Protein AF-0000000072584481 (afdb_homodimer)

pLDDT: mean 87.85, std 19.54, range [31.8, 98.94]

Structure (mmCIF, N/CA/C/O backbone):
data_AF-0000000072584481-model_v1
#
loop_
_entity.id
_entity.type
_entity.pdbx_description
1 polymer 'DUF2147 domain-containing protein'
#
loop_
_atom_site.group_PDB
_atom_site.id
_atom_site.type_symbol
_atom_site.label_atom_id
_atom_site.label_alt_id
_atom_site.label_comp_id
_atom_site.label_asym_id
_atom_site.label_entity_id
_atom_site.label_seq_id
_atom_site.pdbx_PDB_ins_code
_atom_site.Cartn_x
_atom_site.Cartn_y
_atom_site.Cartn_z
_atom_site.occupancy
_atom_site.B_iso_or_equiv
_atom_site.auth_seq_id
_atom_site.auth_comp_id
_atom_site.auth_asym_id
_atom_site.auth_atom_id
_atom_site.pdbx_PDB_model_num
ATOM 1 N N . MET A 1 1 ? -65.625 30.469 -36.812 1 31.8 1 MET A N 1
ATOM 2 C CA . MET A 1 1 ? -64.312 30.938 -36.281 1 31.8 1 MET A CA 1
ATOM 3 C C . MET A 1 1 ? -63.969 30.234 -35 1 31.8 1 MET A C 1
ATOM 5 O O . MET A 1 1 ? -64.438 30.625 -33.906 1 31.8 1 MET A O 1
ATOM 9 N N . ASN A 1 2 ? -64.062 28.812 -35.031 1 34.22 2 ASN A N 1
ATOM 10 C CA . ASN A 1 2 ? -63.812 27.828 -34 1 34.22 2 ASN A CA 1
ATOM 11 C C . ASN A 1 2 ? -62.406 27.938 -33.438 1 34.22 2 ASN A C 1
ATOM 13 O O . ASN A 1 2 ? -61.438 27.859 -34.188 1 34.22 2 ASN A O 1
ATOM 17 N N . LYS A 1 3 ? -62.25 28.781 -32.312 1 36.12 3 LYS A N 1
ATOM 18 C CA . LYS A 1 3 ? -61.156 29.078 -31.406 1 36.12 3 LYS A CA 1
ATOM 19 C C . LYS A 1 3 ? -60.5 27.797 -30.906 1 36.12 3 LYS A C 1
ATOM 21 O O . LYS A 1 3 ? -61.156 26.953 -30.281 1 36.12 3 LYS A O 1
ATOM 26 N N . SER A 1 4 ? -59.656 27.094 -31.688 1 39.41 4 SER A N 1
ATOM 27 C CA . SER A 1 4 ? -58.688 26.062 -31.359 1 39.41 4 SER A CA 1
ATOM 28 C C . SER A 1 4 ? -57.812 26.453 -30.172 1 39.41 4 SER A C 1
ATOM 30 O O . SER A 1 4 ? -57.094 27.438 -30.219 1 39.41 4 SER A O 1
ATOM 32 N N . LYS A 1 5 ? -58.406 26.453 -28.984 1 42.62 5 LYS A N 1
ATOM 33 C CA . LYS A 1 5 ? -57.688 26.672 -27.719 1 42.62 5 LYS A CA 1
ATOM 34 C C . LYS A 1 5 ? -56.438 25.781 -27.641 1 42.62 5 LYS A C 1
ATOM 36 O O . LYS A 1 5 ? -56.531 24.547 -27.766 1 42.62 5 LYS A O 1
ATOM 41 N N . LEU A 1 6 ? -55.312 26.234 -28.219 1 38.03 6 LEU A N 1
ATOM 42 C CA . LEU A 1 6 ? -53.969 25.688 -28.062 1 38.03 6 LEU A CA 1
ATOM 43 C C . LEU A 1 6 ? -53.656 25.438 -26.594 1 38.03 6 LEU A C 1
ATOM 45 O O . LEU A 1 6 ? -53.656 26.359 -25.797 1 38.03 6 LEU A O 1
ATOM 49 N N . ILE A 1 7 ? -54.156 24.375 -25.953 1 41.97 7 ILE A N 1
ATOM 50 C CA . ILE A 1 7 ? -53.719 23.875 -24.656 1 41.97 7 ILE A CA 1
ATOM 51 C C . ILE A 1 7 ? -52.188 23.781 -24.609 1 41.97 7 ILE A C 1
ATOM 53 O O . ILE A 1 7 ? -51.594 23.047 -25.391 1 41.97 7 ILE A O 1
ATOM 57 N N . ALA A 1 8 ? -51.5 24.844 -24.438 1 39.94 8 ALA A N 1
ATOM 58 C CA . ALA A 1 8 ? -50.062 24.891 -24.094 1 39.94 8 ALA A CA 1
ATOM 59 C C . ALA A 1 8 ? -49.75 23.969 -22.922 1 39.94 8 ALA A C 1
ATOM 61 O O . ALA A 1 8 ? -50.219 24.219 -21.797 1 39.94 8 ALA A O 1
ATOM 62 N N . ILE A 1 9 ? -49.75 22.672 -23.094 1 43.66 9 ILE A N 1
ATOM 63 C CA . ILE A 1 9 ? -49.188 21.734 -22.125 1 43.66 9 ILE A CA 1
ATOM 64 C C . ILE A 1 9 ? -47.812 22.203 -21.703 1 43.66 9 ILE A C 1
ATOM 66 O O . ILE A 1 9 ? -46.906 22.312 -22.531 1 43.66 9 ILE A O 1
ATOM 70 N N . PHE A 1 10 ? -47.75 23.141 -20.781 1 42 10 PHE A N 1
ATOM 71 C CA . PHE A 1 10 ? -46.531 23.453 -20.062 1 42 10 PHE A CA 1
ATOM 72 C C . PHE A 1 10 ? -45.844 22.188 -19.594 1 42 10 PHE A C 1
ATOM 74 O O . PHE A 1 10 ? -46.344 21.469 -18.719 1 42 10 PHE A O 1
ATOM 81 N N . PHE A 1 11 ? -45.062 21.5 -20.469 1 42.59 11 PHE A N 1
ATOM 82 C CA . PHE A 1 11 ? -44.094 20.516 -20.047 1 42.59 11 PHE A CA 1
ATOM 83 C C . PHE A 1 11 ? -43.156 21.078 -18.984 1 42.59 11 PHE A C 1
ATOM 85 O O . PHE A 1 11 ? -42.344 21.969 -19.266 1 42.59 11 PHE A O 1
ATOM 92 N N . ALA A 1 12 ? -43.656 21.266 -17.781 1 42.19 12 ALA A N 1
ATOM 93 C CA . ALA A 1 12 ? -42.719 21.469 -16.656 1 42.19 12 ALA A CA 1
ATOM 94 C C . ALA A 1 12 ? -41.594 20.453 -16.688 1 42.19 12 ALA A C 1
ATOM 96 O O . ALA A 1 12 ? -41.844 19.25 -16.5 1 42.19 12 ALA A O 1
ATOM 97 N N . PHE A 1 13 ? -40.594 20.703 -17.469 1 44.34 13 PHE A N 1
ATOM 98 C CA . PHE A 1 13 ? -39.344 19.984 -17.297 1 44.34 13 PHE A CA 1
ATOM 99 C C . PHE A 1 13 ? -38.906 19.938 -15.836 1 44.34 13 PHE A C 1
ATOM 101 O O . PHE A 1 13 ? -38.531 20.953 -15.266 1 44.34 13 PHE A O 1
ATOM 108 N N . VAL A 1 14 ? -39.594 19.172 -15.047 1 42.66 14 VAL A N 1
ATOM 109 C CA . VAL A 1 14 ? -38.969 18.797 -13.781 1 42.66 14 VAL A CA 1
ATOM 110 C C . VAL A 1 14 ? -37.5 18.438 -14.008 1 42.66 14 VAL A C 1
ATOM 112 O O . VAL A 1 14 ? -37.188 17.438 -14.641 1 42.66 14 VAL A O 1
ATOM 115 N N . LEU A 1 15 ? -36.656 19.453 -14.133 1 41.53 15 LEU A N 1
ATOM 116 C CA . LEU A 1 15 ? -35.25 19.172 -13.898 1 41.53 15 LEU A CA 1
ATOM 117 C C . LEU A 1 15 ? -35.062 18.266 -12.695 1 41.53 15 LEU A C 1
ATOM 119 O O . LEU A 1 15 ? -35.312 18.672 -11.555 1 41.53 15 LEU A O 1
ATOM 123 N N . ILE A 1 16 ? -35.344 17 -12.836 1 42.78 16 ILE A N 1
ATOM 124 C CA . ILE A 1 16 ? -34.781 16.062 -11.867 1 42.78 16 ILE A CA 1
ATOM 125 C C . ILE A 1 16 ? -33.344 16.453 -11.516 1 42.78 16 ILE A C 1
ATOM 127 O O . ILE A 1 16 ? -32.438 16.328 -12.336 1 42.78 16 ILE A O 1
ATOM 131 N N . SER A 1 17 ? -33.156 17.484 -10.727 1 38.19 17 SER A N 1
ATOM 132 C CA . SER A 1 17 ? -31.859 17.641 -10.055 1 38.19 17 SER A CA 1
ATOM 133 C C . SER A 1 17 ? -31.328 16.297 -9.562 1 38.19 17 SER A C 1
ATOM 135 O O . SER A 1 17 ? -31.906 15.688 -8.664 1 38.19 17 SER A O 1
ATOM 137 N N . THR A 1 18 ? -30.766 15.539 -10.422 1 42.31 18 THR A N 1
ATOM 138 C CA . THR A 1 18 ? -29.969 14.453 -9.852 1 42.31 18 THR A CA 1
ATOM 139 C C . THR A 1 18 ? -29.188 14.945 -8.633 1 42.31 18 THR A C 1
ATOM 141 O O . THR A 1 18 ? -28.531 15.984 -8.688 1 42.31 18 THR A O 1
ATOM 144 N N . PRO A 1 19 ? -29.672 14.797 -7.469 1 42.28 19 PRO A N 1
ATOM 145 C CA . PRO A 1 19 ? -28.734 15.133 -6.391 1 42.28 19 PRO A CA 1
ATOM 146 C C . PRO A 1 19 ? -27.281 14.945 -6.793 1 42.28 19 PRO A C 1
ATOM 148 O O . PRO A 1 19 ? -26.938 13.953 -7.445 1 42.28 19 PRO A O 1
ATOM 151 N N . ALA A 1 20 ? -26.562 15.938 -7.047 1 38.69 20 ALA A N 1
ATOM 152 C CA . ALA A 1 20 ? -25.109 15.797 -7.078 1 38.69 20 ALA A CA 1
ATOM 153 C C . ALA A 1 20 ? -24.641 14.789 -6.031 1 38.69 20 ALA A C 1
ATOM 155 O O . ALA A 1 20 ? -24.625 15.086 -4.836 1 38.69 20 ALA A O 1
ATOM 156 N N . PHE A 1 21 ? -25.047 13.57 -6.047 1 41.56 21 PHE A N 1
ATOM 157 C CA . PHE A 1 21 ? -24.375 12.57 -5.219 1 41.56 21 PHE A CA 1
ATOM 158 C C . PHE A 1 21 ? -22.906 12.914 -5.02 1 41.56 21 PHE A C 1
ATOM 160 O O . PHE A 1 21 ? -22.219 13.242 -5.98 1 41.56 21 PHE A O 1
ATOM 167 N N . ALA A 1 22 ? -22.625 13.789 -3.979 1 51.31 22 ALA A N 1
ATOM 168 C CA . ALA A 1 22 ? -21.188 13.836 -3.666 1 51.31 22 ALA A CA 1
ATOM 169 C C . ALA A 1 22 ? -20.469 12.609 -4.215 1 51.31 22 ALA A C 1
ATOM 171 O O . ALA A 1 22 ? -20.828 11.477 -3.891 1 51.31 22 ALA A O 1
ATOM 172 N N . GLY A 1 23 ? -19.906 12.758 -5.398 1 63.5 23 GLY A N 1
ATOM 173 C CA . GLY A 1 23 ? -19.234 11.703 -6.133 1 63.5 23 GLY A CA 1
ATOM 174 C C . GLY A 1 23 ? -18.25 10.914 -5.289 1 63.5 23 GLY A C 1
ATOM 175 O O . GLY A 1 23 ? -17.891 11.336 -4.184 1 63.5 23 GLY A O 1
ATOM 176 N N . GLU A 1 24 ? -18.078 9.719 -5.52 1 80.56 24 GLU A N 1
ATOM 177 C CA . GLU A 1 24 ? -17.078 8.859 -4.914 1 80.56 24 GLU A CA 1
ATOM 178 C C . GLU A 1 24 ? -15.789 9.625 -4.629 1 80.56 24 GLU A C 1
ATOM 180 O O . GLU A 1 24 ? -15.133 9.406 -3.605 1 80.56 24 GLU A O 1
ATOM 185 N N . GLU A 1 25 ? -15.562 10.789 -5.332 1 89.25 25 GLU A N 1
ATOM 186 C CA . GLU A 1 25 ? -14.328 11.562 -5.223 1 89.25 25 GLU A CA 1
ATOM 187 C C . GLU A 1 25 ? -14.328 12.422 -3.957 1 89.25 25 GLU A C 1
ATOM 189 O O . GLU A 1 25 ? -13.273 12.742 -3.418 1 89.25 25 GLU A O 1
ATOM 194 N N . ASP A 1 26 ? -15.531 12.75 -3.467 1 95 26 ASP A N 1
ATOM 195 C CA . ASP A 1 26 ? -15.617 13.641 -2.318 1 95 26 ASP A CA 1
ATOM 196 C C . ASP A 1 26 ? -15.648 12.852 -1.01 1 95 26 ASP A C 1
ATOM 198 O O . ASP A 1 26 ? -15.617 13.438 0.074 1 95 26 ASP A O 1
ATOM 202 N N . ALA A 1 27 ? -15.734 11.594 -1.103 1 94.62 27 ALA A N 1
ATOM 203 C CA . ALA A 1 27 ? -15.906 10.742 0.074 1 94.62 27 ALA A CA 1
ATOM 204 C C . ALA A 1 27 ? -14.727 10.883 1.026 1 94.62 27 ALA A C 1
ATOM 206 O O . ALA A 1 27 ? -14.844 10.617 2.223 1 94.62 27 ALA A O 1
ATOM 207 N N . ILE A 1 28 ? -13.562 11.344 0.549 1 97.44 28 ILE A N 1
ATOM 208 C CA . ILE A 1 28 ? -12.328 11.406 1.321 1 97.44 28 ILE A CA 1
ATOM 209 C C . ILE A 1 28 ? -12.281 12.703 2.119 1 97.44 28 ILE A C 1
ATOM 211 O O . ILE A 1 28 ? -11.453 12.859 3.018 1 97.44 28 ILE A O 1
ATOM 215 N N . LEU A 1 29 ? -13.164 13.648 1.855 1 98.44 29 LEU A N 1
ATOM 216 C CA . LEU A 1 29 ? -13.086 14.984 2.439 1 98.44 29 LEU A CA 1
ATOM 217 C C . LEU A 1 29 ? -13.438 14.953 3.922 1 98.44 29 LEU A C 1
ATOM 219 O O . LEU A 1 29 ? -14.242 14.117 4.355 1 98.44 29 LEU A O 1
ATOM 223 N N . GLY A 1 30 ? -12.844 15.852 4.691 1 98.56 30 GLY A N 1
ATOM 224 C CA . GLY A 1 30 ? -13.094 15.953 6.121 1 98.56 30 GLY A CA 1
ATOM 225 C C . GLY A 1 30 ? -11.836 15.781 6.953 1 98.56 30 GLY A C 1
ATOM 226 O O . GLY A 1 30 ? -10.719 15.859 6.434 1 98.56 30 GLY A O 1
ATOM 227 N N . LYS A 1 31 ? -12.062 15.633 8.234 1 98.94 31 LYS A N 1
ATOM 228 C CA . LYS A 1 31 ? -10.945 15.555 9.164 1 98.94 31 LYS A CA 1
ATOM 229 C C . LYS A 1 31 ? -10.594 14.109 9.492 1 98.94 31 LYS A C 1
ATOM 231 O O . LYS A 1 31 ? -11.484 13.273 9.68 1 98.94 31 LYS A O 1
ATOM 236 N N . TRP A 1 32 ? -9.305 13.883 9.578 1 98.94 32 TRP A N 1
ATOM 237 C CA . TRP A 1 32 ? -8.766 12.555 9.82 1 98.94 32 TRP A CA 1
ATOM 238 C C . TRP A 1 32 ? -7.711 12.594 10.93 1 98.94 32 TRP A C 1
ATOM 240 O O . TRP A 1 32 ? -6.887 13.508 10.977 1 98.94 32 TRP A O 1
ATOM 250 N N . TRP A 1 33 ? -7.754 11.578 11.805 1 98.88 33 TRP A N 1
ATOM 251 C CA . TRP A 1 33 ? -6.648 11.305 12.719 1 98.88 33 TRP A CA 1
ATOM 252 C C . TRP A 1 33 ? -5.5 10.609 11.992 1 98.88 33 TRP A C 1
ATOM 254 O O . TRP A 1 33 ? -5.719 9.672 11.227 1 98.88 33 TRP A O 1
ATOM 264 N N . ASN A 1 34 ? -4.297 11.109 12.25 1 98.44 34 ASN A N 1
ATOM 265 C CA . ASN A 1 34 ? -3.18 10.273 11.828 1 98.44 34 ASN A CA 1
ATOM 266 C C . ASN A 1 34 ? -3.096 8.992 12.656 1 98.44 34 ASN A C 1
ATOM 268 O O . ASN A 1 34 ? -3.859 8.812 13.609 1 98.44 34 ASN A O 1
ATOM 272 N N . LYS A 1 35 ? -2.223 8.164 12.305 1 96.56 35 LYS A N 1
ATOM 273 C CA . LYS A 1 35 ? -2.082 6.844 12.914 1 96.56 35 LYS A CA 1
ATOM 274 C C . LYS A 1 35 ? -1.853 6.953 14.414 1 96.56 35 LYS A C 1
ATOM 276 O O . LYS A 1 35 ? -2.449 6.207 15.195 1 96.56 35 LYS A O 1
ATOM 281 N N . GLU A 1 36 ? -1.008 7.902 14.852 1 96.94 36 GLU A N 1
ATOM 282 C CA . GLU A 1 36 ? -0.583 8.039 16.234 1 96.94 36 GLU A CA 1
ATOM 283 C C . GLU A 1 36 ? -1.638 8.766 17.062 1 96.94 36 GLU A C 1
ATOM 285 O O . GLU A 1 36 ? -1.525 8.844 18.297 1 96.94 36 GLU A O 1
ATOM 290 N N . LYS A 1 37 ? -2.635 9.32 16.438 1 98.31 37 LYS A N 1
ATOM 291 C CA . LYS A 1 37 ? -3.707 10.07 17.078 1 98.31 37 LYS A CA 1
ATOM 292 C C . LYS A 1 37 ? -3.158 11.297 17.797 1 98.31 37 LYS A C 1
ATOM 294 O O . LYS A 1 37 ? -3.639 11.656 18.875 1 98.31 37 LYS A O 1
ATOM 299 N N . ASP A 1 38 ? -2.168 11.914 17.234 1 98.38 38 ASP A N 1
ATOM 300 C CA . ASP A 1 38 ? -1.613 13.125 17.828 1 98.38 38 ASP A CA 1
ATOM 301 C C . ASP A 1 38 ? -1.727 14.312 16.875 1 98.38 38 ASP A C 1
ATOM 303 O O . ASP A 1 38 ? -1.244 15.406 17.188 1 98.38 38 ASP A O 1
ATOM 307 N N . ALA A 1 39 ? -2.34 14.062 15.727 1 98.75 39 ALA A N 1
ATOM 308 C CA . ALA A 1 39 ? -2.631 15.148 14.789 1 98.75 39 ALA A CA 1
ATOM 309 C C . ALA A 1 39 ? -3.918 14.875 14.016 1 98.75 39 ALA A C 1
ATOM 311 O O . ALA A 1 39 ? -4.293 13.719 13.805 1 98.75 39 ALA A O 1
ATOM 312 N N . GLN A 1 40 ? -4.609 15.977 13.648 1 98.94 40 GLN A N 1
ATOM 313 C CA . GLN A 1 40 ? -5.73 15.898 12.719 1 98.94 40 GLN A CA 1
ATOM 314 C C . GLN A 1 40 ? -5.414 16.641 11.414 1 98.94 40 GLN A C 1
ATOM 316 O O . GLN A 1 40 ? -4.832 17.719 11.438 1 98.94 40 GLN A O 1
ATOM 321 N N . VAL A 1 41 ? -5.789 16 10.383 1 98.94 41 VAL A N 1
ATOM 322 C CA . VAL A 1 41 ? -5.578 16.547 9.047 1 98.94 41 VAL A CA 1
ATOM 323 C C . VAL A 1 41 ? -6.926 16.828 8.383 1 98.94 41 VAL A C 1
ATOM 325 O O . VAL A 1 41 ? -7.809 15.969 8.367 1 98.94 41 VAL A O 1
ATOM 328 N N . ASP A 1 42 ? -7.121 18.031 7.953 1 98.94 42 ASP A N 1
ATOM 329 C CA . ASP A 1 42 ? -8.281 18.344 7.129 1 98.94 42 ASP A CA 1
ATOM 330 C C . ASP A 1 42 ? -7.992 18.078 5.652 1 98.94 42 ASP A C 1
ATOM 332 O O . ASP A 1 42 ? -7.168 18.75 5.039 1 98.94 42 ASP A O 1
ATOM 336 N N . VAL A 1 43 ? -8.562 17.047 5.133 1 98.88 43 VAL A N 1
ATOM 337 C CA . VAL A 1 43 ? -8.492 16.734 3.707 1 98.88 43 VAL A CA 1
ATOM 338 C C . VAL A 1 43 ? -9.594 17.484 2.963 1 98.88 43 VAL A C 1
ATOM 340 O O . VAL A 1 43 ? -10.781 17.344 3.281 1 98.88 43 VAL A O 1
ATOM 343 N N . HIS A 1 44 ? -9.211 18.266 1.968 1 98.69 44 HIS A N 1
ATOM 344 C CA . HIS A 1 44 ? -10.148 19.172 1.326 1 98.69 44 HIS A CA 1
ATOM 345 C C . HIS A 1 44 ? -9.805 19.375 -0.146 1 98.69 44 HIS A C 1
ATOM 347 O O . HIS A 1 44 ? -8.703 19.016 -0.583 1 98.69 44 HIS A O 1
ATOM 353 N N . LYS A 1 45 ? -10.711 19.938 -0.861 1 98.06 45 LYS A N 1
ATOM 354 C CA . LYS A 1 45 ? -10.469 20.297 -2.254 1 98.06 45 LYS A CA 1
ATOM 355 C C . LYS A 1 45 ? -9.633 21.562 -2.354 1 98.06 45 LYS A C 1
ATOM 357 O O . LYS A 1 45 ? -9.836 22.516 -1.591 1 98.06 45 LYS A O 1
ATOM 362 N N . CYS A 1 46 ? -8.727 21.594 -3.262 1 97.88 46 CYS A N 1
ATOM 363 C CA . CYS A 1 46 ? -7.977 22.781 -3.658 1 97.88 46 CYS A CA 1
ATOM 364 C C . CYS A 1 46 ? -7.91 22.891 -5.176 1 97.88 46 CYS A C 1
ATOM 366 O O . CYS A 1 46 ? -7.008 22.344 -5.809 1 97.88 46 CYS A O 1
ATOM 368 N N . GLY A 1 47 ? -8.805 23.672 -5.656 1 96.25 47 GLY A N 1
ATOM 369 C CA . GLY A 1 47 ? -9.047 23.594 -7.09 1 96.25 47 GLY A CA 1
ATOM 370 C C . GLY A 1 47 ? -9.625 22.266 -7.527 1 96.25 47 GLY A C 1
ATOM 371 O O . GLY A 1 47 ? -10.625 21.797 -6.977 1 96.25 47 GLY A O 1
ATOM 372 N N . ALA A 1 48 ? -9 21.672 -8.484 1 95.62 48 ALA A N 1
ATOM 373 C CA . ALA A 1 48 ? -9.453 20.375 -9 1 95.62 48 ALA A CA 1
ATOM 374 C C . ALA A 1 48 ? -8.773 19.219 -8.273 1 95.62 48 ALA A C 1
ATOM 376 O O . ALA A 1 48 ? -9.008 18.062 -8.594 1 95.62 48 ALA A O 1
ATOM 377 N N . LYS A 1 49 ? -7.934 19.578 -7.344 1 98.19 49 LYS A N 1
ATOM 378 C CA . LYS A 1 49 ? -7.129 18.578 -6.664 1 98.19 49 LYS A CA 1
ATOM 379 C C . LYS A 1 49 ? -7.547 18.422 -5.207 1 98.19 49 LYS A C 1
ATOM 381 O O . LYS A 1 49 ? -8.438 19.141 -4.734 1 98.19 49 LYS A O 1
ATOM 386 N N . ILE A 1 50 ? -7.074 17.406 -4.555 1 98.5 50 ILE A N 1
ATOM 387 C CA . ILE A 1 50 ? -7.234 17.172 -3.121 1 98.5 50 ILE A CA 1
ATOM 388 C C . ILE A 1 50 ? -5.957 17.594 -2.389 1 98.5 50 ILE A C 1
ATOM 390 O O . ILE A 1 50 ? -4.852 17.297 -2.846 1 98.5 50 ILE A O 1
ATOM 394 N N . CYS A 1 51 ? -6.125 18.297 -1.335 1 98.88 51 CYS A N 1
ATOM 395 C CA . CYS A 1 51 ? -5.043 18.734 -0.465 1 98.88 51 CYS A CA 1
ATOM 396 C C . CYS A 1 51 ? -5.32 18.359 0.986 1 98.88 51 CYS A C 1
ATOM 398 O O . CYS A 1 51 ? -6.418 17.906 1.315 1 98.88 51 CYS A O 1
ATOM 400 N N . GLY A 1 52 ? -4.273 18.516 1.852 1 98.94 52 GLY A N 1
ATOM 401 C CA . GLY A 1 52 ? -4.398 18.25 3.275 1 98.94 52 GLY A CA 1
ATOM 402 C C . GLY A 1 52 ? -3.627 19.219 4.141 1 98.94 52 GLY A C 1
ATOM 403 O O . GLY A 1 52 ? -2.467 19.531 3.855 1 98.94 52 GLY A O 1
ATOM 404 N N . LYS A 1 53 ? -4.293 19.641 5.16 1 98.94 53 LYS A N 1
ATOM 405 C CA . LYS A 1 53 ? -3.748 20.625 6.086 1 98.94 53 LYS A CA 1
ATOM 406 C C . LYS A 1 53 ? -3.795 20.125 7.523 1 98.94 53 LYS A C 1
ATOM 408 O O . LYS A 1 53 ? -4.793 19.547 7.953 1 98.94 53 LYS A O 1
ATOM 413 N N . ILE A 1 54 ? -2.689 20.344 8.242 1 98.94 54 ILE A N 1
ATOM 414 C CA . ILE A 1 54 ? -2.699 20.031 9.664 1 98.94 54 ILE A CA 1
ATOM 415 C C . ILE A 1 54 ? -3.553 21.031 10.422 1 98.94 54 ILE A C 1
ATOM 417 O O . ILE A 1 54 ? -3.238 22.234 10.438 1 98.94 54 ILE A O 1
ATOM 421 N N . VAL A 1 55 ? -4.602 20.531 11.195 1 98.88 55 VAL A N 1
ATOM 422 C CA . VAL A 1 55 ? -5.531 21.5 11.781 1 98.88 55 VAL A CA 1
ATOM 423 C C . VAL A 1 55 ? -5.562 21.328 13.297 1 98.88 55 VAL A C 1
ATOM 425 O O . VAL A 1 55 ? -6.168 22.141 14 1 98.88 55 VAL A O 1
ATOM 428 N N . TRP A 1 56 ? -4.918 20.344 13.805 1 98.88 56 TRP A N 1
ATOM 429 C CA . TRP A 1 56 ? -4.805 20.125 15.242 1 98.88 56 TRP A CA 1
ATOM 430 C C . TRP A 1 56 ? -3.555 19.312 15.578 1 98.88 56 TRP A C 1
ATOM 432 O O . TRP A 1 56 ? -3.197 18.391 14.844 1 98.88 56 TRP A O 1
ATOM 442 N N . LEU A 1 57 ? -2.879 19.672 16.656 1 98.81 57 LEU A N 1
ATOM 443 C CA . LEU A 1 57 ? -1.729 18.969 17.203 1 98.81 57 LEU A CA 1
ATOM 444 C C . LEU A 1 57 ? -1.902 18.719 18.703 1 98.81 57 LEU A C 1
ATOM 446 O O . LEU A 1 57 ? -2.303 19.625 19.438 1 98.81 57 LEU A O 1
ATOM 450 N N . LYS A 1 58 ? -1.615 17.516 19.078 1 98.5 58 LYS A N 1
ATOM 451 C CA . LYS A 1 58 ? -1.633 17.219 20.5 1 98.5 58 LYS A CA 1
ATOM 452 C C . LYS A 1 58 ? -0.64 18.094 21.25 1 98.5 58 LYS A C 1
ATOM 454 O O . LYS A 1 58 ? -0.931 18.562 22.359 1 98.5 58 LYS A O 1
ATOM 459 N N . GLU A 1 59 ? 0.55 18.266 20.656 1 97.44 59 GLU A N 1
ATOM 460 C CA . GLU A 1 59 ? 1.615 19.109 21.188 1 97.44 59 GLU A CA 1
ATOM 461 C C . GLU A 1 59 ? 2.057 20.156 20.188 1 97.44 59 GLU A C 1
ATOM 463 O O . GLU A 1 59 ? 3.08 20 19.516 1 97.44 59 GLU A O 1
ATOM 468 N N . PRO A 1 60 ? 1.356 21.281 20.125 1 98 60 PRO A N 1
ATOM 469 C CA . PRO A 1 60 ? 1.629 22.297 19.094 1 98 60 PRO A CA 1
ATOM 470 C C . PRO A 1 60 ? 2.855 23.141 19.422 1 98 60 PRO A C 1
ATOM 472 O O . PRO A 1 60 ? 3.33 23.906 18.578 1 98 60 PRO A O 1
ATOM 475 N N . THR A 1 61 ? 3.355 23.047 20.734 1 98.19 61 THR A N 1
ATOM 476 C CA . THR A 1 61 ? 4.492 23.859 21.156 1 98.19 61 THR A CA 1
ATOM 477 C C . THR A 1 61 ? 5.688 22.969 21.5 1 98.19 61 THR A C 1
ATOM 479 O O . THR A 1 61 ? 5.527 21.781 21.766 1 98.19 61 THR A O 1
ATOM 482 N N . TYR A 1 62 ? 6.887 23.562 21.5 1 97.69 62 TYR A N 1
ATOM 483 C CA . TYR A 1 62 ? 8.094 22.844 21.891 1 97.69 62 TYR A CA 1
ATOM 484 C C . TYR A 1 62 ? 8.102 22.531 23.375 1 97.69 62 TYR A C 1
ATOM 486 O O . TYR A 1 62 ? 7.711 23.375 24.203 1 97.69 62 TYR A O 1
ATOM 494 N N . PRO A 1 63 ? 8.531 21.359 23.672 1 96.94 63 PRO A N 1
ATOM 495 C CA . PRO A 1 63 ? 8.586 21 25.094 1 96.94 63 PRO A CA 1
ATOM 496 C C . PRO A 1 63 ? 9.734 21.688 25.812 1 96.94 63 PRO A C 1
ATOM 498 O O . PRO A 1 63 ? 10.586 22.328 25.188 1 96.94 63 PRO A O 1
ATOM 501 N N . ALA A 1 64 ? 9.75 21.531 27.078 1 95.69 64 ALA A N 1
ATOM 502 C CA . ALA A 1 64 ? 10.711 22.203 27.938 1 95.69 64 ALA A CA 1
ATOM 503 C C . ALA A 1 64 ? 12.141 21.797 27.609 1 95.69 64 ALA A C 1
ATOM 505 O O . ALA A 1 64 ? 13.062 22.609 27.688 1 95.69 64 ALA A O 1
ATOM 506 N N . ASP A 1 65 ? 12.352 20.672 27.141 1 94.44 65 ASP A N 1
ATOM 507 C CA . ASP A 1 65 ? 13.688 20.141 26.875 1 94.44 65 ASP A CA 1
ATOM 508 C C . ASP A 1 65 ? 14 20.156 25.375 1 94.44 65 ASP A C 1
ATOM 510 O O . ASP A 1 65 ? 14.945 19.5 24.938 1 94.44 65 ASP A O 1
ATOM 514 N N . SER A 1 66 ? 13.156 20.859 24.641 1 92.44 66 SER A N 1
ATOM 515 C CA . SER A 1 66 ? 13.32 20.875 23.188 1 92.44 66 SER A CA 1
ATOM 516 C C . SER A 1 66 ? 14.672 21.469 22.797 1 92.44 66 SER A C 1
ATOM 518 O O . SER A 1 66 ? 15.094 22.484 23.344 1 92.44 66 SER A O 1
ATOM 520 N N . LYS A 1 67 ? 15.438 20.906 21.859 1 89.94 67 LYS A N 1
ATOM 521 C CA . LYS A 1 67 ? 16.672 21.422 21.281 1 89.94 67 LYS A CA 1
ATOM 522 C C . LYS A 1 67 ? 16.406 22.047 19.906 1 89.94 67 LYS A C 1
ATOM 524 O O . LYS A 1 67 ? 17.297 22.641 19.312 1 89.94 67 LYS A O 1
ATOM 529 N N . GLU A 1 68 ? 15.18 22 19.453 1 91.5 68 GLU A N 1
ATOM 530 C CA . GLU A 1 68 ? 14.859 22.406 18.094 1 91.5 68 GLU A CA 1
ATOM 531 C C . GLU A 1 68 ? 14.258 23.812 18.062 1 91.5 68 GLU A C 1
ATOM 533 O O . GLU A 1 68 ? 14.398 24.516 17.062 1 91.5 68 GLU A O 1
ATOM 538 N N . GLY A 1 69 ? 13.633 24.203 19.156 1 93 69 GLY A N 1
ATOM 539 C CA . GLY A 1 69 ? 12.984 25.5 19.266 1 93 69 GLY A CA 1
ATOM 540 C C . GLY A 1 69 ? 12.867 25.984 20.703 1 93 69 GLY A C 1
ATOM 541 O O . GLY A 1 69 ? 13.172 25.234 21.641 1 93 69 GLY A O 1
ATOM 542 N N . THR A 1 70 ? 12.422 27.266 20.828 1 95.12 70 THR A N 1
ATOM 543 C CA . THR A 1 70 ? 12.227 27.844 22.156 1 95.12 70 THR A CA 1
ATOM 544 C C . THR A 1 70 ? 11.094 27.125 22.891 1 95.12 70 THR A C 1
ATOM 546 O O . THR A 1 70 ? 9.961 27.078 22.391 1 95.12 70 THR A O 1
ATOM 549 N N . PRO A 1 71 ? 11.398 26.594 24.109 1 96.38 71 PRO A N 1
ATOM 550 C CA . PRO A 1 71 ? 10.328 25.938 24.859 1 96.38 71 PRO A CA 1
ATOM 551 C C . PRO A 1 71 ? 9.094 26.828 25.016 1 96.38 71 PRO A C 1
ATOM 553 O O . PRO A 1 71 ? 9.211 28.031 25.25 1 96.38 71 PRO A O 1
ATOM 556 N N . GLY A 1 72 ? 7.973 26.125 24.703 1 97.44 72 GLY A N 1
ATOM 557 C CA . GLY A 1 72 ? 6.723 26.844 24.859 1 97.44 72 GLY A CA 1
ATOM 558 C C . GLY A 1 72 ? 6.289 27.578 23.609 1 97.44 72 GLY A C 1
ATOM 559 O O . GLY A 1 72 ? 5.133 27.984 23.484 1 97.44 72 GLY A O 1
ATOM 560 N N . SER A 1 73 ? 7.133 27.781 22.656 1 97.5 73 SER A N 1
ATOM 561 C CA . SER A 1 73 ? 6.781 28.438 21.406 1 97.5 73 SER A CA 1
ATOM 562 C C . SER A 1 73 ? 6.176 27.438 20.406 1 97.5 73 SER A C 1
ATOM 564 O O . SER A 1 73 ? 6.344 26.234 20.562 1 97.5 73 SER A O 1
ATOM 566 N N . PRO A 1 74 ? 5.418 27.984 19.438 1 98.25 74 PRO A N 1
ATOM 567 C CA . PRO A 1 74 ? 4.836 27.094 18.438 1 98.25 74 PRO A CA 1
ATOM 568 C C . PRO A 1 74 ? 5.891 26.344 17.641 1 98.25 74 PRO A C 1
ATOM 570 O O . PRO A 1 74 ? 6.934 26.906 17.297 1 98.25 74 PRO A O 1
ATOM 573 N N . LYS A 1 75 ? 5.637 25.031 17.438 1 98.44 75 LYS A N 1
ATOM 574 C CA . LYS A 1 75 ? 6.504 24.266 16.531 1 98.44 75 LYS A CA 1
ATOM 575 C C . LYS A 1 75 ? 6.492 24.875 15.133 1 98.44 75 LYS A C 1
ATOM 577 O O . LYS A 1 75 ? 5.438 25.266 14.625 1 98.44 75 LYS A O 1
ATOM 582 N N . ILE A 1 76 ? 7.684 24.922 14.555 1 98.5 76 ILE A N 1
ATOM 583 C CA . ILE A 1 76 ? 7.816 25.5 13.219 1 98.5 76 ILE A CA 1
ATOM 584 C C . ILE A 1 76 ? 8.531 24.516 12.297 1 98.5 76 ILE A C 1
ATOM 586 O O . ILE A 1 76 ? 9.055 23.5 12.75 1 98.5 76 ILE A O 1
ATOM 590 N N . ASP A 1 77 ? 8.555 24.75 10.992 1 98.38 77 ASP A N 1
ATOM 591 C CA . ASP A 1 77 ? 9.055 23.875 9.93 1 98.38 77 ASP A CA 1
ATOM 592 C C . ASP A 1 77 ? 10.57 24 9.781 1 98.38 77 ASP A C 1
ATOM 594 O O . ASP A 1 77 ? 11.07 24.281 8.695 1 98.38 77 ASP A O 1
ATOM 598 N N . VAL A 1 78 ? 11.281 23.594 10.789 1 97.31 78 VAL A N 1
ATOM 599 C CA . VAL A 1 78 ? 12.695 23.922 10.961 1 97.31 78 VAL A CA 1
ATOM 600 C C . VAL A 1 78 ? 13.539 23.109 9.992 1 97.31 78 VAL A C 1
ATOM 602 O O . VAL A 1 78 ? 14.664 23.5 9.656 1 97.31 78 VAL A O 1
ATOM 605 N N . HIS A 1 79 ? 13.102 22.047 9.461 1 97.38 79 HIS A N 1
ATOM 606 C CA . HIS A 1 79 ? 13.93 21.156 8.672 1 97.38 79 HIS A CA 1
ATOM 607 C C . HIS A 1 79 ? 13.688 21.359 7.176 1 97.38 79 HIS A C 1
ATOM 609 O O . HIS A 1 79 ? 14.258 20.641 6.352 1 97.38 79 HIS A O 1
ATOM 615 N N . ASN A 1 80 ? 12.82 22.328 6.852 1 98.38 80 ASN A N 1
ATOM 616 C CA . ASN A 1 80 ? 12.516 22.562 5.445 1 98.38 80 ASN A CA 1
ATOM 617 C C . ASN A 1 80 ? 13.773 22.875 4.641 1 98.38 80 ASN A C 1
ATOM 619 O O . ASN A 1 80 ? 14.633 23.641 5.09 1 98.38 80 ASN A O 1
ATOM 623 N N . LYS A 1 81 ? 13.914 22.312 3.455 1 97.12 81 LYS A N 1
ATOM 624 C CA . LYS A 1 81 ? 15.062 22.578 2.596 1 97.12 81 LYS A CA 1
ATOM 625 C C . LYS A 1 81 ? 15.117 24.047 2.172 1 97.12 81 LYS A C 1
ATOM 627 O O . LYS A 1 81 ? 16.203 24.594 1.957 1 97.12 81 LYS A O 1
ATOM 632 N N . ASP A 1 82 ? 14 24.625 1.959 1 97.81 82 ASP A N 1
ATOM 633 C CA . ASP A 1 82 ? 13.906 26.062 1.682 1 97.81 82 ASP A CA 1
ATOM 634 C C . ASP A 1 82 ? 13.961 26.875 2.973 1 97.81 82 ASP A C 1
ATOM 636 O O . ASP A 1 82 ? 12.984 26.906 3.73 1 97.81 82 ASP A O 1
ATOM 640 N N . GLU A 1 83 ? 15.016 27.547 3.211 1 97.25 83 GLU A N 1
ATOM 641 C CA . GLU A 1 83 ? 15.266 28.297 4.449 1 97.25 83 GLU A CA 1
ATOM 642 C C . GLU A 1 83 ? 14.164 29.312 4.711 1 97.25 83 GLU A C 1
ATOM 644 O O . GLU A 1 83 ? 13.828 29.594 5.867 1 97.25 83 GLU A O 1
ATOM 649 N N . SER A 1 84 ? 13.594 29.859 3.691 1 98.12 84 SER A N 1
ATOM 650 C CA . SER A 1 84 ? 12.594 30.906 3.848 1 98.12 84 SER A CA 1
ATOM 651 C C . SER A 1 84 ? 11.297 30.344 4.422 1 98.12 84 SER A C 1
ATOM 653 O O . SER A 1 84 ? 10.438 31.109 4.879 1 98.12 84 SER A O 1
ATOM 655 N N . LEU A 1 85 ? 11.156 29.031 4.441 1 98.38 85 LEU A N 1
ATOM 656 C CA . LEU A 1 85 ? 9.922 28.391 4.91 1 98.38 85 LEU A CA 1
ATOM 657 C C . LEU A 1 85 ? 10.109 27.828 6.309 1 98.38 85 LEU A C 1
ATOM 659 O O . LEU A 1 85 ? 9.172 27.281 6.891 1 98.38 85 LEU A O 1
ATOM 663 N N . ARG A 1 86 ? 11.25 27.922 6.941 1 98 86 ARG A N 1
ATOM 664 C CA . ARG A 1 86 ? 11.602 27.219 8.172 1 98 86 ARG A CA 1
ATOM 665 C C . ARG A 1 86 ? 10.953 27.891 9.383 1 98 86 ARG A C 1
ATOM 667 O O . ARG A 1 86 ? 10.961 27.328 10.477 1 98 86 ARG A O 1
ATOM 674 N N . THR A 1 87 ? 10.281 29.047 9.211 1 97.44 87 THR A N 1
ATOM 675 C CA . THR A 1 87 ? 9.664 29.734 10.344 1 97.44 87 THR A CA 1
ATOM 676 C C . THR A 1 87 ? 8.148 29.547 10.328 1 97.44 87 THR A C 1
ATOM 678 O O . THR A 1 87 ? 7.457 29.969 11.258 1 97.44 87 THR A O 1
ATOM 681 N N . ARG A 1 88 ? 7.625 28.938 9.336 1 98.31 88 ARG A N 1
ATOM 682 C CA . ARG A 1 88 ? 6.176 28.75 9.289 1 98.31 88 ARG A CA 1
ATOM 683 C C . ARG A 1 88 ? 5.73 27.703 10.305 1 98.31 88 ARG A C 1
ATOM 685 O O . ARG A 1 88 ? 6.445 26.719 10.555 1 98.31 88 ARG A O 1
ATOM 692 N N . PRO A 1 89 ? 4.586 27.906 10.883 1 98.5 89 PRO A N 1
ATOM 693 C CA . PRO A 1 89 ? 4.094 26.953 11.883 1 98.5 89 PRO A CA 1
ATOM 694 C C . PRO A 1 89 ? 3.717 25.609 11.273 1 98.5 89 PRO A C 1
ATOM 696 O O . PRO A 1 89 ? 3.207 25.547 10.148 1 98.5 89 PRO A O 1
ATOM 699 N N . ILE A 1 90 ? 3.93 24.531 12.078 1 98.75 90 ILE A N 1
ATOM 700 C CA . ILE A 1 90 ? 3.479 23.203 11.695 1 98.75 90 ILE A CA 1
ATOM 701 C C . ILE A 1 90 ? 1.952 23.156 11.695 1 98.75 90 ILE A C 1
ATOM 703 O O . ILE A 1 90 ? 1.342 22.578 10.797 1 98.75 90 ILE A O 1
ATOM 707 N N . LEU A 1 91 ? 1.392 23.719 12.797 1 98.81 91 LEU A N 1
ATOM 708 C CA . LEU A 1 91 ? -0.06 23.859 12.789 1 98.81 91 LEU A CA 1
ATOM 709 C C . LEU A 1 91 ? -0.513 24.75 11.633 1 98.81 91 LEU A C 1
ATOM 711 O O . LEU A 1 91 ? 0 25.859 11.453 1 98.81 91 LEU A O 1
ATOM 715 N N . GLY A 1 92 ? -1.402 24.219 10.805 1 98.81 92 GLY A N 1
ATOM 716 C CA . GLY A 1 92 ? -1.884 24.969 9.656 1 98.81 92 GLY A CA 1
ATOM 717 C C . GLY A 1 92 ? -1.124 24.656 8.383 1 98.81 92 GLY A C 1
ATOM 718 O O . GLY A 1 92 ? -1.457 25.172 7.312 1 98.81 92 GLY A O 1
ATOM 719 N N . LEU A 1 93 ? -0.155 23.828 8.461 1 98.88 93 LEU A N 1
ATOM 720 C CA . LEU A 1 93 ? 0.688 23.5 7.316 1 98.88 93 LEU A CA 1
ATOM 721 C C . LEU A 1 93 ? -0.064 22.625 6.32 1 98.88 93 LEU A C 1
ATOM 723 O O . LEU A 1 93 ? -0.646 21.609 6.699 1 98.88 93 LEU A O 1
ATOM 727 N N . VAL A 1 94 ? -0.112 23.047 5.039 1 98.81 94 VAL A N 1
ATOM 728 C CA . VAL A 1 94 ? -0.578 22.188 3.955 1 98.81 94 VAL A CA 1
ATOM 729 C C . VAL A 1 94 ? 0.549 21.25 3.512 1 98.81 94 VAL A C 1
ATOM 731 O O . VAL A 1 94 ? 1.552 21.703 2.955 1 98.81 94 VAL A O 1
ATOM 734 N N . PHE A 1 95 ? 0.371 19.938 3.779 1 98.81 95 PHE A N 1
ATOM 735 C CA . PHE A 1 95 ? 1.486 19.047 3.514 1 98.81 95 PHE A CA 1
ATOM 736 C C . PHE A 1 95 ? 1.085 17.953 2.516 1 98.81 95 PHE A C 1
ATOM 738 O O . PHE A 1 95 ? 1.932 17.203 2.039 1 98.81 95 PHE A O 1
ATOM 745 N N . LEU A 1 96 ? -0.137 17.797 2.25 1 98.88 96 LEU A N 1
ATOM 746 C CA . LEU A 1 96 ? -0.625 17.016 1.116 1 98.88 96 LEU A CA 1
ATOM 747 C C . LEU A 1 96 ? -1.073 17.922 -0.018 1 98.88 96 LEU A C 1
ATOM 749 O O . LEU A 1 96 ? -1.868 18.844 0.197 1 98.88 96 LEU A O 1
ATOM 753 N N . THR A 1 97 ? -0.54 17.625 -1.246 1 98.81 97 THR A N 1
ATOM 754 C CA . THR A 1 97 ? -0.924 18.469 -2.375 1 98.81 97 THR A CA 1
ATOM 755 C C . THR A 1 97 ? -1.022 17.641 -3.654 1 98.81 97 THR A C 1
ATOM 757 O O . THR A 1 97 ? -0.354 16.609 -3.789 1 98.81 97 THR A O 1
ATOM 760 N N . GLY A 1 98 ? -1.959 18.031 -4.488 1 98.69 98 GLY A N 1
ATOM 761 C CA . GLY A 1 98 ? -1.89 17.609 -5.879 1 98.69 98 GLY A CA 1
ATOM 762 C C . GLY A 1 98 ? -2.525 16.266 -6.129 1 98.69 98 GLY A C 1
ATOM 763 O O . GLY A 1 98 ? -2.35 15.672 -7.199 1 98.69 98 GLY A O 1
ATOM 764 N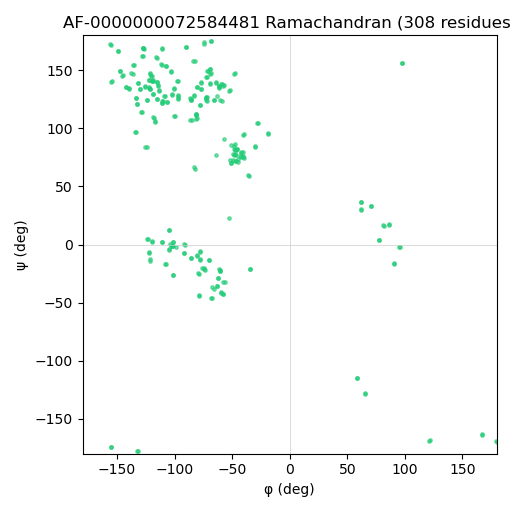 N . PHE A 1 99 ? -3.332 15.766 -5.242 1 98.69 99 PHE A N 1
ATOM 765 C CA . PHE A 1 99 ? -3.918 14.438 -5.418 1 98.69 99 PHE A CA 1
ATOM 766 C C . PHE A 1 99 ? -5.113 14.5 -6.363 1 98.69 99 PHE A C 1
ATOM 768 O O . PHE A 1 99 ? -5.961 15.383 -6.242 1 98.69 99 PHE A O 1
ATOM 775 N N . SER A 1 100 ? -5.176 13.602 -7.238 1 98.25 100 SER A N 1
ATOM 776 C CA . SER A 1 100 ? -6.285 13.469 -8.18 1 98.25 100 SER A CA 1
ATOM 777 C C . SER A 1 100 ? -6.977 12.117 -8.031 1 98.25 100 SER A C 1
ATOM 779 O O . SER A 1 100 ? -6.316 11.094 -7.836 1 98.25 100 SER A O 1
ATOM 781 N N . TYR A 1 101 ? -8.266 12.148 -8.227 1 96.44 101 TYR A N 1
ATOM 782 C CA . TYR A 1 101 ? -9.031 10.914 -8.156 1 96.44 101 TYR A CA 1
ATOM 783 C C . TYR A 1 101 ? -8.766 10.031 -9.367 1 96.44 101 TYR A C 1
ATOM 785 O O . TYR A 1 101 ? -8.836 10.484 -10.508 1 96.44 101 TYR A O 1
ATOM 793 N N . GLU A 1 102 ? -8.406 8.781 -9.117 1 93.19 102 GLU A N 1
ATOM 794 C CA . GLU A 1 102 ? -8.102 7.852 -10.195 1 93.19 102 GLU A CA 1
ATOM 795 C C . GLU A 1 102 ? -9.164 6.762 -10.305 1 93.19 102 GLU A C 1
ATOM 797 O O . GLU A 1 102 ? -9.039 5.844 -11.117 1 93.19 102 GLU A O 1
ATOM 802 N N . GLY A 1 103 ? -10.211 6.812 -9.469 1 88.94 103 GLY A N 1
ATOM 803 C CA . GLY A 1 103 ? -11.211 5.758 -9.406 1 88.94 103 GLY A CA 1
ATOM 804 C C . GLY A 1 103 ? -10.969 4.766 -8.289 1 88.94 103 GLY A C 1
ATOM 805 O O . GLY A 1 103 ? -9.891 4.758 -7.684 1 88.94 103 GLY A O 1
ATOM 806 N N . GLU A 1 104 ? -12.094 4.074 -7.855 1 86.88 104 GLU A N 1
ATOM 807 C CA . GLU A 1 104 ? -12.008 2.998 -6.871 1 86.88 104 GLU A CA 1
ATOM 808 C C . GLU A 1 104 ? -11.477 3.508 -5.539 1 86.88 104 GLU A C 1
ATOM 810 O O . GLU A 1 104 ? -10.672 2.838 -4.891 1 86.88 104 GLU A O 1
ATOM 815 N N . GLN A 1 105 ? -11.75 4.711 -5.258 1 91.69 105 GLN A N 1
ATOM 816 C CA . GLN A 1 105 ? -11.438 5.301 -3.959 1 91.69 105 GLN A CA 1
ATOM 817 C C . GLN A 1 105 ? -9.93 5.488 -3.789 1 91.69 105 GLN A C 1
ATOM 819 O O . GLN A 1 105 ? -9.391 5.289 -2.697 1 91.69 105 GLN A O 1
ATOM 824 N N . ILE A 1 106 ? -9.258 5.781 -4.957 1 94.44 106 ILE A N 1
ATOM 825 C CA . ILE A 1 106 ? -7.816 6.008 -4.961 1 94.44 106 ILE A CA 1
ATOM 826 C C . ILE A 1 106 ? -7.516 7.402 -5.508 1 94.44 106 ILE A C 1
ATOM 828 O O . ILE A 1 106 ? -8.117 7.832 -6.492 1 94.44 106 ILE A O 1
ATOM 832 N N . TRP A 1 107 ? -6.672 8.133 -4.875 1 97.56 107 TRP A N 1
ATOM 833 C CA . TRP A 1 107 ? -6.121 9.406 -5.328 1 97.56 107 TRP A CA 1
ATOM 834 C C . TRP A 1 107 ? -4.605 9.32 -5.473 1 97.56 107 TRP A C 1
ATOM 836 O O . TRP A 1 107 ? -3.914 8.852 -4.566 1 97.56 107 TRP A O 1
ATOM 846 N N . THR A 1 108 ? -4.098 9.75 -6.633 1 96.25 108 THR A N 1
ATOM 847 C CA . THR A 1 108 ? -2.668 9.664 -6.918 1 96.25 108 THR A CA 1
ATOM 848 C C . THR A 1 108 ? -2.148 10.977 -7.48 1 96.25 108 THR A C 1
ATOM 850 O O . THR A 1 108 ? -2.826 12.008 -7.402 1 96.25 108 THR A O 1
ATOM 853 N N . GLY A 1 109 ? -0.818 10.922 -7.801 1 96.5 109 GLY A N 1
ATOM 854 C CA . GLY A 1 109 ? -0.211 12.102 -8.391 1 96.5 109 GLY A CA 1
ATOM 855 C C . GLY A 1 109 ? 0.102 13.188 -7.379 1 96.5 109 GLY A C 1
ATOM 856 O O . GLY A 1 109 ? 0.565 14.266 -7.742 1 96.5 109 GLY A O 1
ATOM 857 N N . GLY A 1 110 ? -0.129 12.898 -6.145 1 98.25 110 GLY A N 1
ATOM 858 C CA . GLY A 1 110 ? 0.081 13.906 -5.117 1 98.25 110 GLY A CA 1
ATOM 859 C C . GLY A 1 110 ? 1.486 13.891 -4.543 1 98.25 110 GLY A C 1
ATOM 860 O O . GLY A 1 110 ? 2.27 12.984 -4.836 1 98.25 110 GLY A O 1
ATOM 861 N N . ARG A 1 111 ? 1.722 14.914 -3.785 1 98.44 111 ARG A N 1
ATOM 862 C CA . ARG A 1 111 ? 2.971 15.078 -3.047 1 98.44 111 ARG A CA 1
ATOM 863 C C . ARG A 1 111 ? 2.715 15.141 -1.544 1 98.44 111 ARG A C 1
ATOM 865 O O . ARG A 1 111 ? 1.734 15.742 -1.1 1 98.44 111 ARG A O 1
ATOM 872 N N . VAL A 1 112 ? 3.602 14.5 -0.786 1 98.62 112 VAL A N 1
ATOM 873 C CA . VAL A 1 112 ? 3.545 14.484 0.672 1 98.62 112 VAL A CA 1
ATOM 874 C C . VAL A 1 112 ? 4.805 15.133 1.244 1 98.62 112 VAL A C 1
ATOM 876 O O . VAL A 1 112 ? 5.898 14.57 1.145 1 98.62 112 VAL A O 1
ATOM 879 N N . TYR A 1 113 ? 4.648 16.312 1.814 1 98.69 113 TYR A N 1
ATOM 880 C CA . TYR A 1 113 ? 5.762 16.953 2.514 1 98.69 113 TYR A CA 1
ATOM 881 C C . TYR A 1 113 ? 5.848 16.469 3.955 1 98.69 113 TYR A C 1
ATOM 883 O O . TYR A 1 113 ? 4.848 16.469 4.68 1 98.69 113 TYR A O 1
ATOM 891 N N . ASP A 1 114 ? 7.023 15.969 4.344 1 97.31 114 ASP A N 1
ATOM 892 C CA . ASP A 1 114 ? 7.297 15.562 5.719 1 97.31 114 ASP A CA 1
ATOM 893 C C . ASP A 1 114 ? 8.086 16.641 6.465 1 97.31 114 ASP A C 1
ATOM 895 O O . ASP A 1 114 ? 9.297 16.766 6.277 1 97.31 114 ASP A O 1
ATOM 899 N N . PRO A 1 115 ? 7.449 17.281 7.402 1 97.38 115 PRO A N 1
ATOM 900 C CA . PRO A 1 115 ? 8.148 18.359 8.094 1 97.38 115 PRO A CA 1
ATOM 901 C C . PRO A 1 115 ? 9.211 17.859 9.062 1 97.38 115 PRO A C 1
ATOM 903 O O . PRO A 1 115 ? 10.094 18.625 9.477 1 97.38 115 PRO A O 1
ATOM 906 N N . LYS A 1 116 ? 9.117 16.641 9.5 1 93.62 116 LYS A N 1
ATOM 907 C CA . LYS A 1 116 ? 10.117 16.109 10.422 1 93.62 116 LYS A CA 1
ATOM 908 C C . LYS A 1 116 ? 11.477 15.969 9.742 1 93.62 116 LYS A C 1
ATOM 910 O O . LYS A 1 116 ? 12.516 16.25 10.352 1 93.62 116 LYS A O 1
ATOM 915 N N . GLY A 1 117 ? 11.445 15.609 8.531 1 94.31 117 GLY A N 1
ATOM 916 C CA . GLY A 1 117 ? 12.703 15.414 7.812 1 94.31 117 GLY A CA 1
ATOM 917 C C . GLY A 1 117 ? 12.969 16.5 6.781 1 94.31 117 GLY A C 1
ATOM 918 O O . GLY A 1 117 ? 14.086 16.625 6.277 1 94.31 117 GLY A O 1
ATOM 919 N N . GLY A 1 118 ? 11.938 17.234 6.426 1 97.25 118 GLY A N 1
ATOM 920 C CA . GLY A 1 118 ? 12.07 18.312 5.461 1 97.25 118 GLY A CA 1
ATOM 921 C C . GLY A 1 118 ? 12.047 17.828 4.023 1 97.25 118 GLY A C 1
ATOM 922 O O . GLY A 1 118 ? 12.469 18.562 3.115 1 97.25 118 GLY A O 1
ATOM 923 N N . LYS A 1 119 ? 11.609 16.641 3.775 1 95.62 119 LYS A N 1
ATOM 924 C CA . LYS A 1 119 ? 11.617 16.047 2.438 1 95.62 119 LYS A CA 1
ATOM 925 C C . LYS A 1 119 ? 10.203 15.898 1.894 1 95.62 119 LYS A C 1
ATOM 927 O O . LYS A 1 119 ? 9.242 15.828 2.662 1 95.62 119 LYS A O 1
ATOM 932 N N . THR A 1 120 ? 10.141 15.883 0.549 1 97.25 120 THR A N 1
ATOM 933 C CA . THR A 1 120 ? 8.867 15.695 -0.131 1 97.25 120 THR A CA 1
ATOM 934 C C . THR A 1 120 ? 8.867 14.391 -0.924 1 97.25 120 THR A C 1
ATOM 936 O O . THR A 1 120 ? 9.859 14.055 -1.576 1 97.25 120 THR A O 1
ATOM 939 N N . TYR A 1 121 ? 7.746 13.719 -0.87 1 96.44 121 TYR A N 1
ATOM 940 C CA . TYR A 1 121 ? 7.605 12.406 -1.482 1 96.44 121 TYR A CA 1
ATOM 941 C C . TYR A 1 121 ? 6.387 12.352 -2.396 1 96.44 121 TYR A C 1
ATOM 943 O O . TYR A 1 121 ? 5.508 13.211 -2.316 1 96.44 121 TYR A O 1
ATOM 951 N N . ASP A 1 122 ? 6.41 11.305 -3.287 1 96.19 122 ASP A N 1
ATOM 952 C CA . ASP A 1 122 ? 5.172 10.977 -3.982 1 96.19 122 ASP A CA 1
ATOM 953 C C . ASP A 1 122 ? 4.145 10.383 -3.02 1 96.19 122 ASP A C 1
ATOM 955 O O . ASP A 1 122 ? 4.508 9.758 -2.023 1 96.19 122 ASP A O 1
ATOM 959 N N . GLY A 1 123 ? 2.865 10.602 -3.359 1 97 123 GLY A N 1
ATOM 960 C CA . GLY A 1 123 ? 1.84 10.148 -2.434 1 97 123 GLY A CA 1
ATOM 961 C C . GLY A 1 123 ? 0.683 9.445 -3.121 1 97 123 GLY A C 1
ATOM 962 O O . GLY A 1 123 ? 0.39 9.719 -4.289 1 97 123 GLY A O 1
ATOM 963 N N . ARG A 1 124 ? 0.037 8.609 -2.42 1 94.81 124 ARG A N 1
ATOM 964 C CA . ARG A 1 124 ? -1.197 7.926 -2.795 1 94.81 124 ARG A CA 1
ATOM 965 C C . ARG A 1 124 ? -2.156 7.84 -1.611 1 94.81 124 ARG A C 1
ATOM 967 O O . ARG A 1 124 ? -1.745 7.52 -0.494 1 94.81 124 ARG A O 1
ATOM 974 N N . LEU A 1 125 ? -3.385 8.148 -1.887 1 97.94 125 LEU A N 1
ATOM 975 C CA . LEU A 1 125 ? -4.449 8.008 -0.897 1 97.94 125 LEU A CA 1
ATOM 976 C C . LEU A 1 125 ? -5.438 6.922 -1.315 1 97.94 125 LEU A C 1
ATOM 978 O O . LEU A 1 125 ? -5.828 6.852 -2.48 1 97.94 125 LEU A O 1
ATOM 982 N N . THR A 1 126 ? -5.758 6.082 -0.412 1 94.38 126 THR A N 1
ATOM 983 C CA . THR A 1 126 ? -6.754 5.043 -0.638 1 94.38 126 THR A CA 1
ATOM 984 C C . THR A 1 126 ? -7.797 5.043 0.473 1 94.38 126 THR A C 1
ATOM 986 O O . THR A 1 126 ? -7.48 4.777 1.634 1 94.38 126 THR A O 1
ATOM 989 N N . LEU A 1 127 ? -8.969 5.375 0.075 1 94.88 127 LEU A N 1
ATOM 990 C CA . LEU A 1 127 ? -10.07 5.277 1.027 1 94.88 127 LEU A CA 1
ATOM 991 C C . LEU A 1 127 ? -10.578 3.842 1.124 1 94.88 127 LEU A C 1
ATOM 993 O O . LEU A 1 127 ? -11.258 3.355 0.214 1 94.88 127 LEU A O 1
ATOM 997 N N . ARG A 1 128 ? -10.352 3.215 2.258 1 90.19 128 ARG A N 1
ATOM 998 C CA . ARG A 1 128 ? -10.719 1.813 2.434 1 90.19 128 ARG A CA 1
ATOM 999 C C . ARG A 1 128 ? -12.211 1.667 2.701 1 90.19 128 ARG A C 1
ATOM 1001 O O . ARG A 1 128 ? -12.844 0.719 2.23 1 90.19 128 ARG A O 1
ATOM 1008 N N . ASN A 1 129 ? -12.727 2.426 3.488 1 88.56 129 ASN A N 1
ATOM 1009 C CA . ASN A 1 129 ? -14.133 2.602 3.834 1 88.56 129 ASN A CA 1
ATOM 1010 C C . ASN A 1 129 ? -14.406 4.004 4.367 1 88.56 129 ASN A C 1
ATOM 1012 O O . ASN A 1 129 ? -13.516 4.855 4.379 1 88.56 129 ASN A O 1
ATOM 1016 N N . ALA A 1 130 ? -15.547 4.277 4.805 1 91.88 130 ALA A N 1
ATOM 1017 C CA . ALA A 1 130 ? -15.953 5.633 5.16 1 91.88 130 ALA A CA 1
ATOM 1018 C C . ALA A 1 130 ? -15.07 6.199 6.27 1 91.88 130 ALA A C 1
ATOM 1020 O O . ALA A 1 130 ? -14.875 7.414 6.352 1 91.88 130 ALA A O 1
ATOM 1021 N N . ASP A 1 131 ? -14.422 5.336 7.074 1 95.44 131 ASP A N 1
ATOM 1022 C CA . ASP A 1 131 ? -13.758 5.82 8.281 1 95.44 131 ASP A CA 1
ATOM 1023 C C . ASP A 1 131 ? -12.281 5.457 8.281 1 95.44 131 ASP A C 1
ATOM 1025 O O . ASP A 1 131 ? -11.586 5.652 9.281 1 95.44 131 ASP A O 1
ATOM 1029 N N . THR A 1 132 ? -11.781 4.863 7.188 1 94.5 132 THR A N 1
ATOM 1030 C CA . THR A 1 132 ? -10.391 4.418 7.16 1 94.5 132 THR A CA 1
ATOM 1031 C C . THR A 1 132 ? -9.703 4.867 5.871 1 94.5 132 THR A C 1
ATOM 1033 O O . THR A 1 132 ? -10.141 4.512 4.773 1 94.5 132 THR A O 1
ATOM 1036 N N . LEU A 1 133 ? -8.617 5.652 6.031 1 96.94 133 LEU A N 1
ATOM 1037 C CA . LEU A 1 133 ? -7.855 6.219 4.922 1 96.94 133 LEU A CA 1
ATOM 1038 C C . LEU A 1 133 ? -6.387 5.82 5.012 1 96.94 133 LEU A C 1
ATOM 1040 O O . LEU A 1 133 ? -5.746 6.02 6.047 1 96.94 133 LEU A O 1
ATOM 1044 N N . ASP A 1 134 ? -5.852 5.207 3.961 1 95.12 134 ASP A N 1
ATOM 1045 C CA . ASP A 1 134 ? -4.426 4.895 3.898 1 95.12 134 ASP A CA 1
ATOM 1046 C C . ASP A 1 134 ? -3.664 5.961 3.115 1 95.12 134 ASP A C 1
ATOM 1048 O O . ASP A 1 134 ? -4.074 6.348 2.02 1 95.12 134 ASP A O 1
ATOM 1052 N N . LEU A 1 135 ? -2.623 6.477 3.693 1 97.81 135 LEU A N 1
ATOM 1053 C CA . LEU A 1 135 ? -1.645 7.324 3.021 1 97.81 135 LEU A CA 1
ATOM 1054 C C . LEU A 1 135 ? -0.34 6.57 2.787 1 97.81 135 LEU A C 1
ATOM 1056 O O . LEU A 1 135 ? 0.234 6.008 3.725 1 97.81 135 LEU A O 1
ATOM 1060 N N . LYS A 1 136 ? 0.042 6.492 1.565 1 94.12 136 LYS A N 1
ATOM 1061 C CA . LYS A 1 136 ? 1.365 5.988 1.207 1 94.12 136 LYS A CA 1
ATOM 1062 C C . LYS A 1 136 ? 2.252 7.105 0.666 1 94.12 136 LYS A C 1
ATOM 1064 O O . LYS A 1 136 ? 1.831 7.871 -0.205 1 94.12 136 LYS A O 1
ATOM 1069 N N . GLY A 1 137 ? 3.354 7.285 1.26 1 95.38 137 GLY A N 1
ATOM 1070 C CA . GLY A 1 137 ? 4.367 8.219 0.794 1 95.38 137 GLY A CA 1
ATOM 1071 C C . GLY A 1 137 ? 5.707 7.555 0.528 1 95.38 137 GLY A C 1
ATOM 1072 O O . GLY A 1 137 ? 6.164 6.73 1.319 1 95.38 137 GLY A O 1
ATOM 1073 N N . GLY A 1 138 ? 6.285 7.902 -0.584 1 94.56 138 GLY A N 1
ATOM 1074 C CA . GLY A 1 138 ? 7.57 7.305 -0.913 1 94.56 138 GLY A CA 1
ATOM 1075 C C . GLY A 1 138 ? 7.988 7.543 -2.352 1 94.56 138 GLY A C 1
ATOM 1076 O O . GLY A 1 138 ? 7.613 8.547 -2.955 1 94.56 138 GLY A O 1
ATOM 1077 N N . TYR A 1 139 ? 8.938 6.746 -2.777 1 89.94 139 TYR A N 1
ATOM 1078 C CA . TYR A 1 139 ? 9.398 6.867 -4.156 1 89.94 139 TYR A CA 1
ATOM 1079 C C . TYR A 1 139 ? 9.609 5.492 -4.781 1 89.94 139 TYR A C 1
ATOM 1081 O O . TYR A 1 139 ? 9.828 4.508 -4.074 1 89.94 139 TYR A O 1
ATOM 1089 N N . LYS A 1 140 ? 9.336 5.547 -6.082 1 82.5 140 LYS A N 1
ATOM 1090 C CA . LYS A 1 140 ? 9.531 4.324 -6.859 1 82.5 140 LYS A CA 1
ATOM 1091 C C . LYS A 1 140 ? 10.992 4.164 -7.273 1 82.5 140 LYS A C 1
ATOM 1093 O O . LYS A 1 140 ? 11.625 5.121 -7.719 1 82.5 140 LYS A O 1
ATOM 1098 N N . VAL A 1 141 ? 11.586 3.018 -7.012 1 83.69 141 VAL A N 1
ATOM 1099 C CA . VAL A 1 141 ? 12.906 2.631 -7.504 1 83.69 141 VAL A CA 1
ATOM 1100 C C . VAL A 1 141 ? 12.781 1.399 -8.398 1 83.69 141 VAL A C 1
ATOM 1102 O O . VAL A 1 141 ? 12.609 0.282 -7.906 1 83.69 141 VAL A O 1
ATOM 1105 N N . GLY A 1 142 ? 12.93 1.674 -9.758 1 82.88 142 GLY A N 1
ATOM 1106 C CA . GLY A 1 142 ? 12.648 0.576 -10.664 1 82.88 142 GLY A CA 1
ATOM 1107 C C . GLY A 1 142 ? 11.242 0.025 -10.523 1 82.88 142 GLY A C 1
ATOM 1108 O O . GLY A 1 142 ? 10.266 0.767 -10.633 1 82.88 142 GLY A O 1
ATOM 1109 N N . PHE A 1 143 ? 11.234 -1.282 -10.07 1 79.44 143 PHE A N 1
ATOM 1110 C CA . PHE A 1 143 ? 9.938 -1.938 -9.93 1 79.44 143 PHE A CA 1
ATOM 1111 C C . PHE A 1 143 ? 9.5 -1.972 -8.469 1 79.44 143 PHE A C 1
ATOM 1113 O O . PHE A 1 143 ? 8.414 -2.451 -8.156 1 79.44 143 PHE A O 1
ATOM 1120 N N . MET A 1 144 ? 10.359 -1.443 -7.621 1 85.31 144 MET A N 1
ATOM 1121 C CA . MET A 1 144 ? 10.078 -1.475 -6.188 1 85.31 144 MET A CA 1
ATOM 1122 C C . MET A 1 144 ? 9.609 -0.11 -5.695 1 85.31 144 MET A C 1
ATOM 1124 O O . MET A 1 144 ? 9.898 0.913 -6.32 1 85.31 144 MET A O 1
ATOM 1128 N N . MET A 1 145 ? 8.82 -0.213 -4.758 1 86.5 145 MET A N 1
ATOM 1129 C CA . MET A 1 145 ? 8.406 0.997 -4.055 1 86.5 145 MET A CA 1
ATOM 1130 C C . MET A 1 145 ? 9.039 1.061 -2.666 1 86.5 145 MET A C 1
ATOM 1132 O O . MET A 1 145 ? 9.078 0.058 -1.95 1 86.5 145 MET A O 1
ATOM 1136 N N . ILE A 1 146 ? 9.648 2.182 -2.428 1 91.31 146 ILE A N 1
ATOM 1137 C CA . ILE A 1 146 ? 10.188 2.461 -1.103 1 91.31 146 ILE A CA 1
ATOM 1138 C C . ILE A 1 146 ? 9.383 3.58 -0.442 1 91.31 146 ILE A C 1
ATOM 1140 O O . ILE A 1 146 ? 9.203 4.648 -1.027 1 91.31 146 ILE A O 1
ATOM 1144 N N . GLY A 1 147 ? 8.906 3.156 0.655 1 92.44 147 GLY A N 1
ATOM 1145 C CA . GLY A 1 147 ? 8.156 4.223 1.296 1 92.44 147 GLY A CA 1
ATOM 1146 C C . GLY A 1 147 ? 7.523 3.799 2.607 1 92.44 147 GLY A C 1
ATOM 1147 O O . GLY A 1 147 ? 7.984 2.852 3.25 1 92.44 147 GLY A O 1
ATOM 1148 N N . LYS A 1 148 ? 6.637 4.695 3.102 1 92.62 148 LYS A N 1
ATOM 1149 C CA . LYS A 1 148 ? 5.91 4.496 4.352 1 92.62 148 LYS A CA 1
ATOM 1150 C C . LYS A 1 148 ? 4.402 4.527 4.121 1 92.62 148 LYS A C 1
ATOM 1152 O O . LYS A 1 148 ? 3.928 5.148 3.168 1 92.62 148 LYS A O 1
ATOM 1157 N N . GLU A 1 149 ? 3.791 3.76 4.922 1 91.25 149 GLU A N 1
ATOM 1158 C CA . GLU A 1 149 ? 2.332 3.783 4.91 1 91.25 149 GLU A CA 1
ATOM 1159 C C . GLU A 1 149 ? 1.773 4.191 6.27 1 91.25 149 GLU A C 1
ATOM 1161 O O . GLU A 1 149 ? 2.344 3.855 7.309 1 91.25 149 GLU A O 1
ATOM 1166 N N . SER A 1 150 ? 0.738 4.965 6.23 1 94.31 150 SER A N 1
ATOM 1167 C CA . SER A 1 150 ? 0.039 5.418 7.43 1 94.31 150 SER A CA 1
ATOM 1168 C C . SER A 1 150 ? -1.47 5.258 7.281 1 94.31 150 SER A C 1
ATOM 1170 O O . SER A 1 150 ? -2.057 5.723 6.305 1 94.31 150 SER A O 1
ATOM 1172 N N . THR A 1 151 ? -2.09 4.566 8.234 1 94.44 151 THR A N 1
ATOM 1173 C CA . THR A 1 151 ? -3.543 4.426 8.219 1 94.44 151 THR A CA 1
ATOM 1174 C C . THR A 1 151 ? -4.195 5.461 9.133 1 94.44 151 THR A C 1
ATOM 1176 O O . THR A 1 151 ? -3.836 5.574 10.305 1 94.44 151 THR A O 1
ATOM 1179 N N . TRP A 1 152 ? -5.09 6.211 8.555 1 98.44 152 TRP A N 1
ATOM 1180 C CA . TRP A 1 152 ? -5.781 7.285 9.258 1 98.44 152 TRP A CA 1
ATOM 1181 C C . TRP A 1 152 ? -7.23 6.902 9.547 1 98.44 152 TRP A C 1
ATOM 1183 O O . TRP A 1 152 ? -7.797 6.035 8.883 1 98.44 152 TRP A O 1
ATOM 1193 N N . THR A 1 153 ? -7.801 7.473 10.586 1 98.06 153 THR A N 1
ATOM 1194 C CA . THR A 1 153 ? -9.195 7.238 10.938 1 98.06 153 THR A CA 1
ATOM 1195 C C . THR A 1 153 ? -9.977 8.547 10.961 1 98.06 153 THR A C 1
ATOM 1197 O O . THR A 1 153 ? -9.453 9.586 11.391 1 98.06 153 THR A O 1
ATOM 1200 N N . ARG A 1 154 ? -11.141 8.477 10.508 1 98.38 154 ARG A N 1
ATOM 1201 C CA . ARG A 1 154 ? -11.977 9.672 10.398 1 98.38 154 ARG A CA 1
ATOM 1202 C C . ARG A 1 154 ? -12.281 10.258 11.773 1 98.38 154 ARG A C 1
ATOM 1204 O O . ARG A 1 154 ? -12.57 9.516 12.719 1 98.38 154 ARG A O 1
ATOM 1211 N N . VAL A 1 155 ? -12.242 11.57 11.875 1 98.44 155 VAL A N 1
ATOM 1212 C CA . VAL A 1 155 ? -12.664 12.258 13.086 1 98.44 155 VAL A CA 1
ATOM 1213 C C . VAL A 1 155 ? -14.188 12.312 13.148 1 98.44 155 VAL A C 1
ATOM 1215 O O . VAL A 1 155 ? -14.836 12.758 12.203 1 98.44 155 VAL A O 1
ATOM 1218 N N . LYS A 1 156 ? -14.852 11.734 14.188 1 90.44 156 LYS A N 1
ATOM 1219 C CA . LYS A 1 156 ? -16.297 11.75 14.359 1 90.44 156 LYS A CA 1
ATOM 1220 C C . LYS A 1 156 ? -16.734 12.883 15.289 1 90.44 156 LYS A C 1
ATOM 1222 O O . LYS A 1 156 ? -15.969 13.305 16.156 1 90.44 156 LYS A O 1
ATOM 1227 N N . MET B 1 1 ? -58.375 -36.125 42.094 1 35.28 1 MET B N 1
ATOM 1228 C CA . MET B 1 1 ? -57.406 -36.625 41.125 1 35.28 1 MET B CA 1
ATOM 1229 C C . MET B 1 1 ? -57.469 -35.812 39.844 1 35.28 1 MET B C 1
ATOM 1231 O O . MET B 1 1 ? -58.375 -35.969 39.031 1 35.28 1 MET B O 1
ATOM 1235 N N . ASN B 1 2 ? -57.031 -34.438 39.969 1 33.31 2 ASN B N 1
ATOM 1236 C CA . ASN B 1 2 ? -57.094 -33.219 39.125 1 33.31 2 ASN B CA 1
ATOM 1237 C C . ASN B 1 2 ? -56.312 -33.406 37.844 1 33.31 2 ASN B C 1
ATOM 1239 O O . ASN B 1 2 ? -55.312 -34.094 37.781 1 33.31 2 ASN B O 1
ATOM 1243 N N . LYS B 1 3 ? -57 -33.125 36.656 1 36.38 3 LYS B N 1
ATOM 1244 C CA . LYS B 1 3 ? -56.875 -33.031 35.188 1 36.38 3 LYS B CA 1
ATOM 1245 C C . LYS B 1 3 ? -55.719 -32.125 34.812 1 36.38 3 LYS B C 1
ATOM 1247 O O . LYS B 1 3 ? -55.938 -31.016 34.344 1 36.38 3 LYS B O 1
ATOM 1252 N N . SER B 1 4 ? -54.688 -31.859 35.594 1 40.91 4 SER B N 1
ATOM 1253 C CA . SER B 1 4 ? -53.781 -30.844 35.094 1 40.91 4 SER B CA 1
ATOM 1254 C C . SER B 1 4 ? -53.094 -31.281 33.781 1 40.91 4 SER B C 1
ATOM 1256 O O . SER B 1 4 ? -52.375 -32.281 33.781 1 40.91 4 SER B O 1
ATOM 1258 N N . LYS B 1 5 ? -53.812 -31.219 32.656 1 42.78 5 LYS B N 1
ATOM 1259 C CA . LYS B 1 5 ? -53.344 -31.391 31.281 1 42.78 5 LYS B CA 1
ATOM 1260 C C . LYS B 1 5 ? -52.125 -30.5 31 1 42.78 5 LYS B C 1
ATOM 1262 O O . LYS B 1 5 ? -52.188 -29.297 31.188 1 42.78 5 LYS B O 1
ATOM 1267 N N . LEU B 1 6 ? -50.906 -31 31.328 1 39.47 6 LEU B N 1
ATOM 1268 C CA . LEU B 1 6 ? -49.594 -30.422 30.984 1 39.47 6 LEU B CA 1
ATOM 1269 C C . LEU B 1 6 ? -49.531 -30.094 29.5 1 39.47 6 LEU B C 1
ATOM 1271 O O . LEU B 1 6 ? -49.594 -30.984 28.656 1 39.47 6 LEU B O 1
ATOM 1275 N N . ILE B 1 7 ? -50.125 -29 29.031 1 42.75 7 ILE B N 1
ATOM 1276 C CA . ILE B 1 7 ? -49.906 -28.422 27.703 1 42.75 7 ILE B CA 1
ATOM 1277 C C . ILE B 1 7 ? -48.438 -28.312 27.422 1 42.75 7 ILE B C 1
ATOM 1279 O O . ILE B 1 7 ? -47.719 -27.609 28.141 1 42.75 7 ILE B O 1
ATOM 1283 N N . ALA B 1 8 ? -47.75 -29.344 26.984 1 40.88 8 ALA B N 1
ATOM 1284 C CA . ALA B 1 8 ? -46.406 -29.328 26.422 1 40.88 8 ALA B CA 1
ATOM 1285 C C . ALA B 1 8 ? -46.25 -28.297 25.312 1 40.88 8 ALA B C 1
ATOM 1287 O O . ALA B 1 8 ? -46.875 -28.422 24.266 1 40.88 8 ALA B O 1
ATOM 1288 N N . ILE B 1 9 ? -46.25 -27.031 25.594 1 43.06 9 ILE B N 1
ATOM 1289 C CA . ILE B 1 9 ? -45.875 -26 24.641 1 43.06 9 ILE B CA 1
ATOM 1290 C C . ILE B 1 9 ? -44.562 -26.391 23.938 1 43.06 9 ILE B C 1
ATOM 1292 O O . ILE B 1 9 ? -43.531 -26.578 24.594 1 43.06 9 ILE B O 1
ATOM 1296 N N . PHE B 1 10 ? -44.656 -27.156 22.859 1 40.78 10 PHE B N 1
ATOM 1297 C CA . PHE B 1 10 ? -43.594 -27.359 21.891 1 40.78 10 PHE B CA 1
ATOM 1298 C C . PHE B 1 10 ? -42.938 -26.031 21.531 1 40.78 10 PHE B C 1
ATOM 1300 O O . PHE B 1 10 ? -43.531 -25.188 20.891 1 40.78 10 PHE B O 1
ATOM 1307 N N . PHE B 1 11 ? -42.125 -25.453 22.438 1 41.31 11 PHE B N 1
ATOM 1308 C CA . PHE B 1 11 ? -41.188 -24.391 22.031 1 41.31 11 PHE B C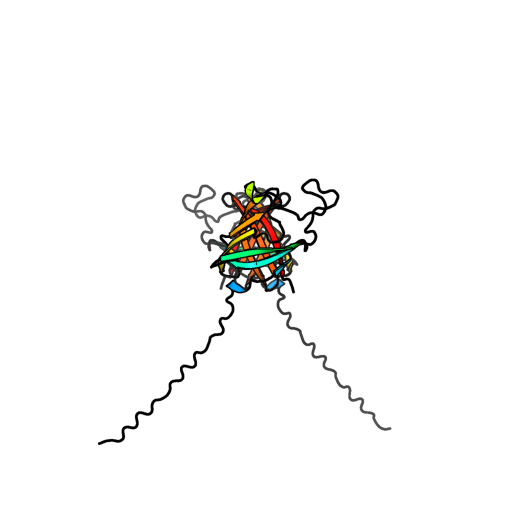A 1
ATOM 1309 C C . PHE B 1 11 ? -40.344 -24.828 20.828 1 41.31 11 PHE B C 1
ATOM 1311 O O . PHE B 1 11 ? -39.5 -25.703 20.953 1 41.31 11 PHE B O 1
ATOM 1318 N N . ALA B 1 12 ? -40.969 -24.953 19.625 1 42.66 12 ALA B N 1
ATOM 1319 C CA . ALA B 1 12 ? -40.156 -25.031 18.422 1 42.66 12 ALA B CA 1
ATOM 1320 C C . ALA B 1 12 ? -39.062 -23.938 18.406 1 42.66 12 ALA B C 1
ATOM 1322 O O . ALA B 1 12 ? -39.375 -22.75 18.312 1 42.66 12 ALA B O 1
ATOM 1323 N N . PHE B 1 13 ? -38 -24.172 19.078 1 43.62 13 PHE B N 1
ATOM 1324 C CA . PHE B 1 13 ? -36.781 -23.375 18.844 1 43.62 13 PHE B CA 1
ATOM 1325 C C . PHE B 1 13 ? -36.531 -23.219 17.344 1 43.62 13 PHE B C 1
ATOM 1327 O O . PHE B 1 13 ? -36.125 -24.188 16.672 1 43.62 13 PHE B O 1
ATOM 1334 N N . VAL B 1 14 ? -37.312 -22.453 16.656 1 42.94 14 VAL B N 1
ATOM 1335 C CA . VAL B 1 14 ? -36.844 -21.969 15.367 1 42.94 14 VAL B CA 1
ATOM 1336 C C . VAL B 1 14 ? -35.375 -21.547 15.492 1 42.94 14 VAL B C 1
ATOM 1338 O O . VAL B 1 14 ? -35.062 -20.547 16.156 1 42.94 14 VAL B O 1
ATOM 1341 N N . LEU B 1 15 ? -34.469 -22.5 15.461 1 41.5 15 LEU B N 1
ATOM 1342 C CA . LEU B 1 15 ? -33.094 -22.141 15.141 1 41.5 15 LEU B CA 1
ATOM 1343 C C . LEU B 1 15 ? -33.062 -21.156 13.977 1 41.5 15 LEU B C 1
ATOM 1345 O O . LEU B 1 15 ? -33.344 -21.516 12.836 1 41.5 15 LEU B O 1
ATOM 1349 N N . ILE B 1 16 ? -33.375 -19.922 14.211 1 43.62 16 ILE B N 1
ATOM 1350 C CA . ILE B 1 16 ? -32.938 -18.891 13.258 1 43.62 16 ILE B CA 1
ATOM 1351 C C . ILE B 1 16 ? -31.516 -19.188 12.789 1 43.62 16 ILE B C 1
ATOM 1353 O O . ILE B 1 16 ? -30.562 -19.047 13.555 1 43.62 16 ILE B O 1
ATOM 1357 N N . SER B 1 17 ? -31.312 -20.156 11.914 1 38.47 17 SER B N 1
ATOM 1358 C CA . SER B 1 17 ? -30.078 -20.203 11.156 1 38.47 17 SER B CA 1
ATOM 1359 C C . SER B 1 17 ? -29.641 -18.828 10.695 1 38.47 17 SER B C 1
ATOM 1361 O O . SER B 1 17 ? -30.297 -18.219 9.844 1 38.47 17 SER B O 1
ATOM 1363 N N . THR B 1 18 ? -29.109 -18.047 11.555 1 42.5 18 THR B N 1
ATOM 1364 C CA . THR B 1 18 ? -28.406 -16.906 10.992 1 42.5 18 THR B CA 1
ATOM 1365 C C . THR B 1 18 ? -27.625 -17.297 9.734 1 42.5 18 THR B C 1
ATOM 1367 O O . THR B 1 18 ? -26.891 -18.297 9.742 1 42.5 18 THR B O 1
ATOM 1370 N N . PRO B 1 19 ? -28.141 -17.141 8.594 1 42.81 19 PRO B N 1
ATOM 1371 C CA . PRO B 1 19 ? -27.234 -17.391 7.473 1 42.81 19 PRO B CA 1
ATOM 1372 C C . PRO B 1 19 ? -25.781 -17.109 7.824 1 42.81 19 PRO B C 1
ATOM 1374 O O . PRO B 1 19 ? -25.469 -16.109 8.477 1 42.81 19 PRO B O 1
ATOM 1377 N N . ALA B 1 20 ? -25 -18.062 8.023 1 38.97 20 ALA B N 1
ATOM 1378 C CA . ALA B 1 20 ? -23.547 -17.828 8.016 1 38.97 20 ALA B CA 1
ATOM 1379 C C . ALA B 1 20 ? -23.172 -16.781 6.977 1 38.97 20 ALA B C 1
ATOM 1381 O O . ALA B 1 20 ? -23.188 -17.047 5.773 1 38.97 20 ALA B O 1
ATOM 1382 N N . PHE B 1 21 ? -23.656 -15.586 7.039 1 41.78 21 PHE B N 1
ATOM 1383 C CA . PHE B 1 21 ? -23.078 -14.531 6.219 1 41.78 21 PHE B CA 1
ATOM 1384 C C . PHE B 1 21 ? -21.594 -14.781 5.965 1 41.78 21 PHE B C 1
ATOM 1386 O O . PHE B 1 21 ? -20.844 -15.078 6.898 1 41.78 21 PHE B O 1
ATOM 1393 N N . ALA B 1 22 ? -21.297 -15.633 4.914 1 51.5 22 ALA B N 1
ATOM 1394 C CA . ALA B 1 22 ? -19.891 -15.594 4.551 1 51.5 22 ALA B CA 1
ATOM 1395 C C . ALA B 1 22 ? -19.219 -14.328 5.078 1 51.5 22 ALA B C 1
ATOM 1397 O O . ALA B 1 22 ? -19.641 -13.219 4.77 1 51.5 22 ALA B O 1
ATOM 1398 N N . GLY B 1 23 ? -18.578 -14.445 6.227 1 64 23 GLY B N 1
ATOM 1399 C CA . GLY B 1 23 ? -17.938 -13.344 6.934 1 64 23 GLY B CA 1
ATOM 1400 C C . GLY B 1 23 ? -17.047 -12.5 6.043 1 64 23 GLY B C 1
ATOM 1401 O O . GLY B 1 23 ? -16.719 -12.898 4.926 1 64 23 GLY B O 1
ATOM 1402 N N . GLU B 1 24 ? -16.953 -11.281 6.27 1 80.31 24 GLU B N 1
ATOM 1403 C CA . GLU B 1 24 ? -16.047 -10.359 5.613 1 80.31 24 GLU B CA 1
ATOM 1404 C C . GLU B 1 24 ? -14.719 -11.039 5.27 1 80.31 24 GLU B C 1
ATOM 1406 O O . GLU B 1 24 ? -14.141 -10.773 4.215 1 80.31 24 GLU B O 1
ATOM 1411 N N . GLU B 1 25 ? -14.383 -12.172 5.957 1 89.38 25 GLU B N 1
ATOM 1412 C CA . GLU B 1 25 ? -13.109 -12.859 5.793 1 89.38 25 GLU B CA 1
ATOM 1413 C C . GLU B 1 25 ? -13.102 -13.719 4.531 1 89.38 25 GLU B C 1
ATOM 1415 O O . GLU B 1 25 ? -12.047 -13.961 3.943 1 89.38 25 GLU B O 1
ATO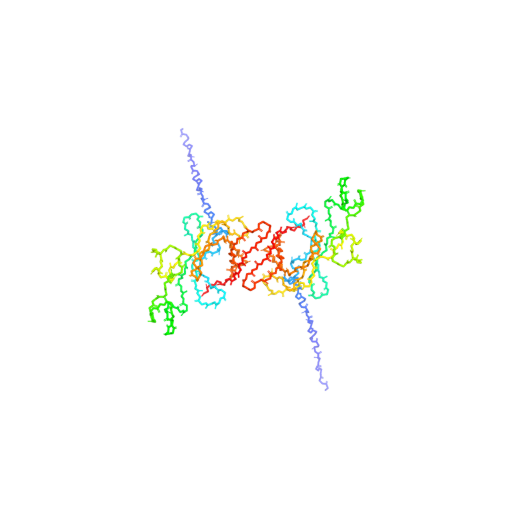M 1420 N N . ASP B 1 26 ? -14.297 -14.133 4.102 1 94.94 26 ASP B N 1
ATOM 1421 C CA . ASP B 1 26 ? -14.367 -15.031 2.959 1 94.94 26 ASP B CA 1
ATOM 1422 C C . ASP B 1 26 ? -14.523 -14.258 1.654 1 94.94 26 ASP B C 1
ATOM 1424 O O . ASP B 1 26 ? -14.5 -14.844 0.57 1 94.94 26 ASP B O 1
ATOM 1428 N N . ALA B 1 27 ? -14.711 -13.008 1.753 1 94.62 27 ALA B N 1
ATOM 1429 C CA . ALA B 1 27 ? -15 -12.18 0.586 1 94.62 27 ALA B CA 1
ATOM 1430 C C . ALA B 1 27 ? -13.859 -12.234 -0.426 1 94.62 27 ALA B C 1
ATOM 1432 O O . ALA B 1 27 ? -14.062 -11.977 -1.615 1 94.62 27 ALA B O 1
ATOM 1433 N N . ILE B 1 28 ? -12.648 -12.594 -0.021 1 97.44 28 ILE B N 1
ATOM 1434 C CA . ILE B 1 28 ? -11.453 -12.562 -0.857 1 97.44 28 ILE B CA 1
ATOM 1435 C C . ILE B 1 28 ? -11.352 -13.859 -1.655 1 97.44 28 ILE B C 1
ATOM 1437 O O . ILE B 1 28 ? -10.562 -13.961 -2.598 1 97.44 28 ILE B O 1
ATOM 1441 N N . LEU B 1 29 ? -12.141 -14.859 -1.343 1 98.44 29 LEU B N 1
ATOM 1442 C CA . LEU B 1 29 ? -12 -16.188 -1.93 1 98.44 29 LEU B CA 1
ATOM 1443 C C . LEU B 1 29 ? -12.43 -16.188 -3.391 1 98.44 29 LEU B C 1
ATOM 1445 O O . LEU B 1 29 ? -13.312 -15.422 -3.781 1 98.44 29 LEU B O 1
ATOM 1449 N N . GLY B 1 30 ? -11.812 -17.047 -4.188 1 98.56 30 GLY B N 1
ATOM 1450 C CA . GLY B 1 30 ? -12.125 -17.172 -5.602 1 98.56 30 GLY B CA 1
ATOM 1451 C C . GLY B 1 30 ? -10.93 -16.922 -6.5 1 98.56 30 GLY B C 1
ATOM 1452 O O . GLY B 1 30 ? -9.789 -16.922 -6.035 1 98.56 30 GLY B O 1
ATOM 1453 N N . LYS B 1 31 ? -11.227 -16.781 -7.77 1 98.94 31 LYS B N 1
ATOM 1454 C CA . LYS B 1 31 ? -10.164 -16.625 -8.758 1 98.94 31 LYS B CA 1
ATOM 1455 C C . LYS B 1 31 ? -9.945 -15.156 -9.102 1 98.94 31 LYS B C 1
ATOM 1457 O O . LYS B 1 31 ? -10.906 -14.398 -9.242 1 98.94 31 LYS B O 1
ATOM 1462 N N . TRP B 1 32 ? -8.672 -14.836 -9.25 1 98.94 32 TRP B N 1
ATOM 1463 C CA . TRP B 1 32 ? -8.242 -13.461 -9.523 1 98.94 32 TRP B CA 1
ATOM 1464 C C . TRP B 1 32 ? -7.246 -13.422 -10.68 1 98.94 32 TRP B C 1
ATOM 1466 O O . TRP B 1 32 ? -6.363 -14.281 -10.773 1 98.94 32 TRP B O 1
ATOM 1476 N N . TRP B 1 33 ? -7.414 -12.414 -11.547 1 98.88 33 TRP B N 1
ATOM 1477 C CA . TRP B 1 33 ? -6.375 -12.055 -12.516 1 98.88 33 TRP B CA 1
ATOM 1478 C C . TRP B 1 33 ? -5.25 -11.281 -11.836 1 98.88 33 TRP B C 1
ATOM 1480 O O . TRP B 1 33 ? -5.5 -10.359 -11.055 1 98.88 33 TRP B O 1
ATOM 1490 N N . ASN B 1 34 ? -4.031 -11.703 -12.164 1 98.44 34 ASN B N 1
ATOM 1491 C CA . ASN B 1 34 ? -2.961 -10.773 -11.797 1 98.44 34 ASN B CA 1
ATOM 1492 C C . ASN B 1 34 ? -3.02 -9.5 -12.625 1 98.44 34 ASN B C 1
ATOM 1494 O O . ASN B 1 34 ? -3.842 -9.383 -13.539 1 98.44 34 ASN B O 1
ATOM 1498 N N . LYS B 1 35 ? -2.195 -8.609 -12.32 1 96.56 35 LYS B N 1
ATOM 1499 C CA . LYS B 1 35 ? -2.191 -7.281 -12.938 1 96.56 35 LYS B CA 1
ATOM 1500 C C . LYS B 1 35 ? -2.031 -7.383 -14.453 1 96.56 35 LYS B C 1
ATOM 1502 O O . LYS B 1 35 ? -2.727 -6.691 -15.203 1 96.56 35 LYS B O 1
ATOM 1507 N N . GLU B 1 36 ? -1.129 -8.258 -14.93 1 96.94 36 GLU B N 1
ATOM 1508 C CA . GLU B 1 36 ? -0.769 -8.367 -16.344 1 96.94 36 GLU B CA 1
ATOM 1509 C C . GLU B 1 36 ? -1.806 -9.18 -17.109 1 96.94 36 GLU B C 1
ATOM 1511 O O . GLU B 1 36 ? -1.753 -9.25 -18.344 1 96.94 36 GLU B O 1
ATOM 1516 N N . LYS B 1 37 ? -2.725 -9.805 -16.438 1 98.31 37 LYS B N 1
ATOM 1517 C CA . LYS B 1 37 ? -3.768 -10.633 -17.016 1 98.31 37 LYS B CA 1
ATOM 1518 C C . LYS B 1 37 ? -3.168 -11.82 -17.766 1 98.31 37 LYS B C 1
ATOM 1520 O O . LYS B 1 37 ? -3.678 -12.227 -18.812 1 98.31 37 LYS B O 1
ATOM 1525 N N . ASP B 1 38 ? -2.096 -12.352 -17.25 1 98.31 38 ASP B N 1
ATOM 1526 C CA . ASP B 1 38 ? -1.484 -13.516 -17.891 1 98.31 38 ASP B CA 1
ATOM 1527 C C . ASP B 1 38 ? -1.458 -14.711 -16.922 1 98.31 38 ASP B C 1
ATOM 1529 O O . ASP B 1 38 ? -0.913 -15.766 -17.25 1 98.31 38 ASP B O 1
ATOM 1533 N N . ALA B 1 39 ? -2.025 -14.516 -15.734 1 98.75 39 ALA B N 1
ATOM 1534 C CA . ALA B 1 39 ? -2.186 -15.609 -14.789 1 98.75 39 ALA B CA 1
ATOM 1535 C C . ALA B 1 39 ? -3.449 -15.438 -13.953 1 98.75 39 ALA B C 1
ATOM 1537 O O . ALA B 1 39 ? -3.896 -14.312 -13.719 1 98.75 39 ALA B O 1
ATOM 1538 N N . GLN B 1 40 ? -4.043 -16.578 -13.547 1 98.94 40 GLN B N 1
ATOM 1539 C CA . GLN B 1 40 ? -5.121 -16.594 -12.562 1 98.94 40 GLN B CA 1
ATOM 1540 C C . GLN B 1 40 ? -4.684 -17.297 -11.281 1 98.94 40 GLN B C 1
ATOM 1542 O O . GLN B 1 40 ? -4.016 -18.328 -11.328 1 98.94 40 GLN B O 1
ATOM 1547 N N . VAL B 1 41 ? -5.051 -16.672 -10.227 1 98.94 41 VAL B N 1
ATOM 1548 C CA . VAL B 1 41 ? -4.73 -17.203 -8.906 1 98.94 41 VAL B CA 1
ATOM 1549 C C . VAL B 1 41 ? -6.016 -17.578 -8.172 1 98.94 41 VAL B C 1
ATOM 1551 O O . VAL B 1 41 ? -6.957 -16.781 -8.102 1 98.94 41 VAL B O 1
ATOM 1554 N N . ASP B 1 42 ? -6.102 -18.781 -7.734 1 98.94 42 ASP B N 1
ATOM 1555 C CA . ASP B 1 42 ? -7.184 -19.203 -6.848 1 98.94 42 ASP B CA 1
ATOM 1556 C C . ASP B 1 42 ? -6.844 -18.891 -5.391 1 98.94 42 ASP B C 1
ATOM 1558 O O . ASP B 1 42 ? -5.938 -19.5 -4.82 1 98.94 42 ASP B O 1
ATOM 1562 N N . VAL B 1 43 ? -7.465 -17.922 -4.84 1 98.88 43 VAL B N 1
ATOM 1563 C CA . VAL B 1 43 ? -7.348 -17.594 -3.42 1 98.88 43 VAL B CA 1
ATOM 1564 C C . VAL B 1 43 ? -8.344 -18.422 -2.619 1 98.88 43 VAL B C 1
ATOM 1566 O O . VAL B 1 43 ? -9.555 -18.375 -2.871 1 98.88 43 VAL B O 1
ATOM 1569 N N . HIS B 1 44 ? -7.863 -19.156 -1.644 1 98.69 44 HIS B N 1
ATOM 1570 C CA . HIS B 1 44 ? -8.688 -20.141 -0.952 1 98.69 44 HIS B CA 1
ATOM 1571 C C . HIS B 1 44 ? -8.25 -20.312 0.499 1 98.69 44 HIS B C 1
ATOM 1573 O O . HIS B 1 44 ? -7.164 -19.875 0.877 1 98.69 44 HIS B O 1
ATOM 1579 N N . LYS B 1 45 ? -9.07 -20.938 1.257 1 98.06 45 LYS B N 1
ATOM 1580 C CA . LYS B 1 45 ? -8.734 -21.281 2.635 1 98.06 45 LYS B CA 1
ATOM 1581 C C . LYS B 1 45 ? -7.797 -22.484 2.691 1 98.06 45 LYS B C 1
ATOM 1583 O O . LYS B 1 45 ? -7.977 -23.438 1.944 1 98.06 45 LYS B O 1
ATOM 1588 N N . CYS B 1 46 ? -6.852 -22.422 3.539 1 97.88 46 CYS B N 1
ATOM 1589 C CA . CYS B 1 46 ? -5.988 -23.547 3.896 1 97.88 46 CYS B CA 1
ATOM 1590 C C . CYS B 1 46 ? -5.836 -23.656 5.41 1 97.88 46 CYS B C 1
ATOM 1592 O O . CYS B 1 46 ? -4.957 -23.031 5.996 1 97.88 46 CYS B O 1
ATOM 1594 N N . GLY B 1 47 ? -6.641 -24.5 5.934 1 96.25 47 GLY B N 1
ATOM 1595 C CA . GLY B 1 47 ? -6.82 -24.438 7.375 1 96.25 47 GLY B CA 1
ATOM 1596 C C . GLY B 1 47 ? -7.477 -23.141 7.844 1 96.25 47 GLY B C 1
ATOM 1597 O O . GLY B 1 47 ? -8.539 -22.766 7.348 1 96.25 47 GLY B O 1
ATOM 1598 N N . ALA B 1 48 ? -6.855 -22.516 8.781 1 95.69 48 ALA B N 1
ATOM 1599 C CA . ALA B 1 48 ? -7.383 -21.266 9.328 1 95.69 48 ALA B CA 1
ATOM 1600 C C . ALA B 1 48 ? -6.832 -20.062 8.57 1 95.69 48 ALA B C 1
ATOM 1602 O O . ALA B 1 48 ? -7.141 -18.906 8.906 1 95.69 48 ALA B O 1
ATOM 1603 N N . LYS B 1 49 ? -6.008 -20.359 7.602 1 98.19 49 LYS B N 1
ATOM 1604 C CA . LYS B 1 49 ? -5.32 -19.281 6.879 1 98.19 49 LYS B CA 1
ATOM 1605 C C . LYS B 1 49 ? -5.824 -19.172 5.445 1 98.19 49 LYS B C 1
ATOM 1607 O O . LYS B 1 49 ? -6.684 -19.953 5.023 1 98.19 49 LYS B O 1
ATOM 1612 N N . ILE B 1 50 ? -5.461 -18.125 4.758 1 98.5 50 ILE B N 1
ATOM 1613 C CA . ILE B 1 50 ? -5.711 -17.922 3.338 1 98.5 50 ILE B CA 1
ATOM 1614 C C . ILE B 1 50 ? -4.449 -18.234 2.539 1 98.5 50 ILE B C 1
ATOM 1616 O O . ILE B 1 50 ? -3.346 -17.859 2.936 1 98.5 50 ILE B O 1
ATOM 1620 N N . CYS B 1 51 ? -4.617 -18.953 1.494 1 98.88 51 CYS B N 1
ATOM 1621 C CA . CYS B 1 51 ? -3.551 -19.312 0.569 1 98.88 51 CYS B CA 1
ATOM 1622 C C . CYS B 1 51 ? -3.934 -18.969 -0.867 1 98.88 51 CYS B C 1
ATOM 1624 O O . CYS B 1 51 ? -5.078 -18.609 -1.139 1 98.88 51 CYS B O 1
ATOM 1626 N N . GLY B 1 52 ? -2.916 -19.047 -1.787 1 98.94 52 GLY B N 1
ATOM 1627 C CA . GLY B 1 52 ? -3.137 -18.781 -3.203 1 98.94 52 GLY B CA 1
ATOM 1628 C C . GLY B 1 52 ? -2.34 -19.703 -4.105 1 98.94 52 GLY B C 1
ATOM 1629 O O . GLY B 1 52 ? -1.149 -19.938 -3.877 1 98.94 52 GLY B O 1
ATOM 1630 N N . LYS B 1 53 ? -3.025 -20.172 -5.086 1 98.94 53 LYS B N 1
ATOM 1631 C CA . LYS B 1 53 ? -2.455 -21.125 -6.035 1 98.94 53 LYS B CA 1
ATOM 1632 C C . LYS B 1 53 ? -2.611 -20.625 -7.469 1 98.94 53 LYS B C 1
ATOM 1634 O O . LYS B 1 53 ? -3.674 -20.125 -7.848 1 98.94 53 LYS B O 1
ATOM 1639 N N . ILE B 1 54 ? -1.525 -20.766 -8.242 1 98.94 54 ILE B N 1
ATOM 1640 C CA . ILE B 1 54 ? -1.631 -20.453 -9.656 1 98.94 54 ILE B CA 1
ATOM 1641 C C . ILE B 1 54 ? -2.441 -21.531 -10.375 1 98.94 54 ILE B C 1
ATOM 1643 O O . ILE B 1 54 ? -2.037 -22.688 -10.406 1 98.94 54 ILE B O 1
ATOM 1647 N N . VAL B 1 55 ? -3.557 -21.109 -11.094 1 98.88 55 VAL B N 1
ATOM 1648 C CA . VAL B 1 55 ? -4.438 -22.141 -11.625 1 98.88 55 VAL B CA 1
ATOM 1649 C C . VAL B 1 55 ? -4.555 -21.984 -13.141 1 98.88 55 VAL B C 1
ATOM 1651 O O . VAL B 1 55 ? -5.137 -22.844 -13.82 1 98.88 55 VAL B O 1
ATOM 1654 N N . TRP B 1 56 ? -4.02 -20.953 -13.688 1 98.88 56 TRP B N 1
ATOM 1655 C CA . TRP B 1 56 ? -3.996 -20.734 -15.133 1 98.88 56 TRP B CA 1
ATOM 1656 C C . TRP B 1 56 ? -2.834 -19.844 -15.531 1 98.88 56 TRP B C 1
ATOM 1658 O O . TRP B 1 56 ? -2.512 -18.891 -14.82 1 98.88 56 TRP B O 1
ATOM 1668 N N . LEU B 1 57 ? -2.188 -20.156 -16.641 1 98.81 57 LEU B N 1
ATOM 1669 C CA . LEU B 1 57 ? -1.123 -19.359 -17.25 1 98.81 57 LEU B CA 1
ATOM 1670 C C . LEU B 1 57 ? -1.391 -19.125 -18.734 1 98.81 57 LEU B C 1
ATOM 1672 O O . LEU B 1 57 ? -1.758 -20.062 -19.453 1 98.81 57 LEU B O 1
ATOM 167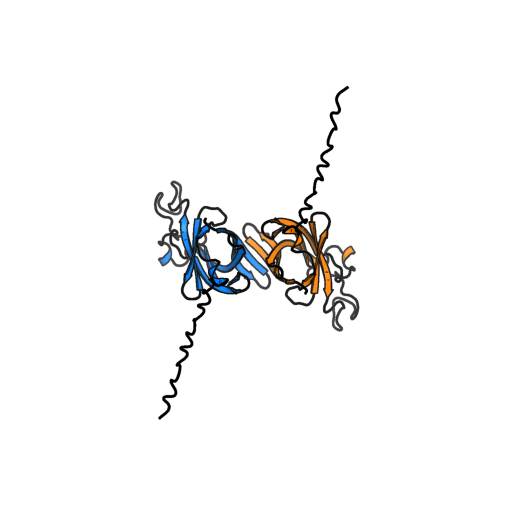6 N N . LYS B 1 58 ? -1.22 -17.906 -19.125 1 98.5 58 LYS B N 1
ATOM 1677 C CA . LYS B 1 58 ? -1.331 -17.609 -20.547 1 98.5 58 LYS B CA 1
ATOM 1678 C C . LYS B 1 58 ? -0.315 -18.406 -21.344 1 98.5 58 LYS B C 1
ATOM 1680 O O . LYS B 1 58 ? -0.624 -18.906 -22.438 1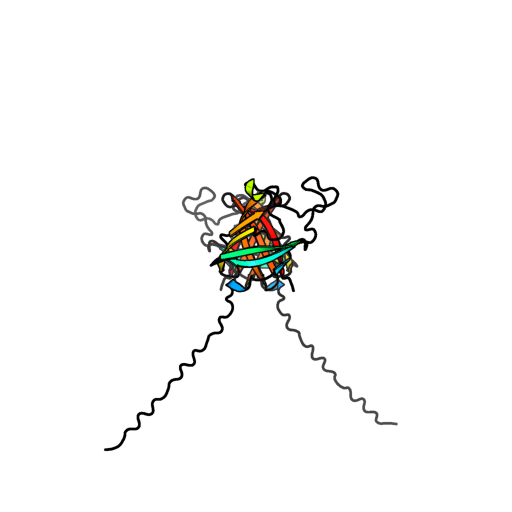 98.5 58 LYS B O 1
ATOM 1685 N N . GLU B 1 59 ? 0.914 -18.5 -20.797 1 97.44 59 GLU B N 1
ATOM 1686 C CA . GLU B 1 59 ? 2.01 -19.25 -21.391 1 97.44 59 GLU B CA 1
ATOM 1687 C C . GLU B 1 59 ? 2.58 -20.266 -20.406 1 97.44 59 GLU B C 1
ATOM 1689 O O . GLU B 1 59 ? 3.621 -20.031 -19.797 1 97.44 59 GLU B O 1
ATOM 1694 N N . PRO B 1 60 ? 1.96 -21.438 -20.312 1 98 60 PRO B N 1
ATOM 1695 C CA . PRO B 1 60 ? 2.357 -22.422 -19.312 1 98 60 PRO B CA 1
ATOM 1696 C C . PRO B 1 60 ? 3.625 -23.188 -19.703 1 98 60 PRO B C 1
ATOM 1698 O O . PRO B 1 60 ? 4.195 -23.906 -18.875 1 98 60 PRO B O 1
ATOM 1701 N N . THR B 1 61 ? 4.051 -23.047 -21.031 1 98.19 61 THR B N 1
ATOM 1702 C CA . THR B 1 61 ? 5.223 -23.766 -21.5 1 98.19 61 THR B CA 1
ATOM 1703 C C . THR B 1 61 ? 6.328 -22.797 -21.906 1 98.19 61 THR B C 1
ATOM 1705 O O . THR B 1 61 ? 6.066 -21.625 -22.172 1 98.19 61 THR B O 1
ATOM 1708 N N . TYR B 1 62 ? 7.566 -23.297 -21.984 1 97.62 62 TYR B N 1
ATOM 1709 C CA . TYR B 1 62 ? 8.695 -22.5 -22.438 1 97.62 62 TYR B CA 1
ATOM 1710 C C . TYR B 1 62 ? 8.602 -22.188 -23.922 1 97.62 62 TYR B C 1
ATOM 1712 O O . TYR B 1 62 ? 8.234 -23.062 -24.719 1 97.62 62 TYR B O 1
ATOM 1720 N N . PRO B 1 63 ? 8.922 -20.969 -24.219 1 96.88 63 PRO B N 1
ATOM 1721 C CA . PRO B 1 63 ? 8.875 -20.641 -25.641 1 96.88 63 PRO B CA 1
ATOM 1722 C C . PRO B 1 63 ? 10.039 -21.234 -26.438 1 96.88 63 PRO B C 1
ATOM 1724 O O . PRO B 1 63 ? 10.961 -21.797 -25.844 1 96.88 63 PRO B O 1
ATOM 1727 N N . ALA B 1 64 ? 9.977 -21.078 -27.688 1 95.69 64 ALA B N 1
ATOM 1728 C CA . ALA B 1 64 ? 10.938 -21.688 -28.609 1 95.69 64 ALA B CA 1
ATOM 1729 C C . ALA B 1 64 ? 12.352 -21.172 -28.344 1 95.69 64 ALA B C 1
ATOM 1731 O O . ALA B 1 64 ? 13.328 -21.922 -28.484 1 95.69 64 ALA B O 1
ATOM 1732 N N . ASP B 1 65 ? 12.492 -20.031 -27.875 1 94.38 65 ASP B N 1
ATOM 1733 C CA . ASP B 1 65 ? 13.797 -19.406 -27.688 1 94.38 65 ASP B CA 1
ATOM 1734 C C . ASP B 1 65 ? 14.188 -19.406 -26.203 1 94.38 65 ASP B C 1
ATOM 1736 O O . ASP B 1 65 ? 15.102 -18.688 -25.812 1 94.38 65 ASP B O 1
ATOM 1740 N N . SER B 1 66 ? 13.453 -20.172 -25.422 1 92.19 66 SER B N 1
ATOM 1741 C CA . SER B 1 66 ? 13.695 -20.172 -23.984 1 92.19 66 SER B CA 1
ATOM 1742 C C . SER B 1 66 ? 15.102 -20.656 -23.656 1 92.19 66 SER B C 1
ATOM 1744 O O . SER B 1 66 ? 15.562 -21.641 -24.234 1 92.19 66 SER B O 1
ATOM 1746 N N . LYS B 1 67 ? 15.891 -20.031 -22.781 1 89.62 67 LYS B N 1
ATOM 1747 C CA . LYS B 1 67 ? 17.188 -20.453 -22.25 1 89.62 67 LYS B CA 1
ATOM 1748 C C . LYS B 1 67 ? 17.031 -21.094 -20.875 1 89.62 67 LYS B C 1
ATOM 1750 O O . LYS B 1 67 ? 18 -21.625 -20.328 1 89.62 67 LYS B O 1
ATOM 1755 N N . GLU B 1 68 ? 15.82 -21.141 -20.359 1 91.38 68 GLU B N 1
ATOM 1756 C CA . GLU B 1 68 ? 15.602 -21.562 -18.984 1 91.38 68 GLU B CA 1
ATOM 1757 C C . GLU B 1 68 ? 15.109 -23 -18.922 1 91.38 68 GLU B C 1
ATOM 1759 O O . GLU B 1 68 ? 15.352 -23.703 -17.938 1 91.38 68 GLU B O 1
ATOM 1764 N N . GLY B 1 69 ? 14.461 -23.453 -19.984 1 92.81 69 GLY B N 1
ATOM 1765 C CA . GLY B 1 69 ? 13.906 -24.797 -20.062 1 92.81 69 GLY B CA 1
ATOM 1766 C C . GLY B 1 69 ? 13.75 -25.281 -21.484 1 92.81 69 GLY B C 1
ATOM 1767 O O . GLY B 1 69 ? 13.945 -24.531 -22.438 1 92.81 69 GLY B O 1
ATOM 1768 N N . THR B 1 70 ? 13.391 -26.594 -21.578 1 95.06 70 THR B N 1
ATOM 1769 C CA . THR B 1 70 ? 13.172 -27.188 -22.891 1 95.06 70 THR B CA 1
ATOM 1770 C C . THR B 1 70 ? 11.953 -26.562 -23.578 1 95.06 70 THR B C 1
ATOM 1772 O O . THR B 1 70 ? 10.852 -26.594 -23.016 1 95.06 70 THR B O 1
ATOM 1775 N N . PRO B 1 71 ? 12.164 -26.016 -24.812 1 96.31 71 PRO B N 1
ATOM 1776 C CA . PRO B 1 71 ? 11.008 -25.438 -25.516 1 96.31 71 PRO B CA 1
ATOM 1777 C C . PRO B 1 71 ? 9.836 -26.406 -25.594 1 96.31 71 PRO B C 1
ATOM 1779 O O . PRO B 1 71 ? 10.023 -27.609 -25.844 1 96.31 71 PRO B O 1
ATOM 1782 N N . GLY B 1 72 ? 8.695 -25.781 -25.234 1 97.44 72 GLY B N 1
ATOM 1783 C CA . GLY B 1 72 ? 7.492 -26.594 -25.328 1 97.44 72 GLY B CA 1
ATOM 1784 C C . GLY B 1 72 ? 7.176 -27.344 -24.047 1 97.44 72 GLY B C 1
ATOM 1785 O O . GLY B 1 72 ? 6.059 -27.844 -23.875 1 97.44 72 GLY B O 1
ATOM 1786 N N . SER B 1 73 ? 8.078 -27.5 -23.141 1 97.5 73 SER B N 1
ATOM 1787 C CA . SER B 1 73 ? 7.84 -28.156 -21.875 1 97.5 73 SER B CA 1
ATOM 1788 C C . SER B 1 73 ? 7.215 -27.219 -20.859 1 97.5 73 SER B C 1
ATOM 1790 O O . SER B 1 73 ? 7.289 -26 -21.016 1 97.5 73 SER B O 1
ATOM 1792 N N . PRO B 1 74 ? 6.539 -27.812 -19.844 1 98.25 74 PRO B N 1
ATOM 1793 C CA . PRO B 1 74 ? 5.941 -26.953 -18.812 1 98.25 74 PRO B CA 1
ATOM 1794 C C . PRO B 1 74 ? 6.98 -26.125 -18.062 1 98.25 74 PRO B C 1
ATOM 1796 O O . PRO B 1 74 ? 8.078 -26.609 -17.781 1 98.25 74 PRO B O 1
ATOM 1799 N N . LYS B 1 75 ? 6.648 -24.828 -17.844 1 98.44 75 LYS B N 1
ATOM 1800 C CA . LYS B 1 75 ? 7.5 -24 -17 1 98.44 75 LYS B CA 1
ATOM 1801 C C . LYS B 1 75 ? 7.605 -24.594 -15.594 1 98.44 75 LYS B C 1
ATOM 1803 O O . LYS B 1 75 ? 6.609 -25.062 -15.031 1 98.44 75 LYS B O 1
ATOM 1808 N N . ILE B 1 76 ? 8.812 -24.562 -15.07 1 98.5 76 ILE B N 1
ATOM 1809 C CA . ILE B 1 76 ? 9.062 -25.141 -13.75 1 98.5 76 ILE B CA 1
ATOM 1810 C C . ILE B 1 76 ? 9.742 -24.094 -12.859 1 98.5 76 ILE B C 1
ATOM 1812 O O . ILE B 1 76 ? 10.172 -23.047 -13.336 1 98.5 76 ILE B O 1
ATOM 1816 N N . ASP B 1 77 ? 9.852 -24.328 -11.562 1 98.38 77 ASP B N 1
ATOM 1817 C CA . ASP B 1 77 ? 10.336 -23.422 -10.523 1 98.38 77 ASP B CA 1
ATOM 1818 C C . ASP B 1 77 ? 11.859 -23.438 -10.453 1 98.38 77 ASP B C 1
ATOM 1820 O O . ASP B 1 77 ? 12.438 -23.672 -9.398 1 98.38 77 ASP B O 1
ATOM 1824 N N . VAL B 1 78 ? 12.5 -22.953 -11.492 1 97.31 78 VAL B N 1
ATOM 1825 C CA . VAL B 1 78 ? 13.914 -23.188 -11.734 1 97.31 78 VAL B CA 1
ATOM 1826 C C . VAL B 1 78 ? 14.75 -22.312 -10.805 1 97.31 78 VAL B C 1
ATOM 1828 O O . VAL B 1 78 ? 15.914 -22.609 -10.531 1 97.31 78 VAL B O 1
ATOM 1831 N N . HIS B 1 79 ? 14.258 -21.297 -10.266 1 97.38 79 HIS B N 1
ATOM 1832 C CA . HIS B 1 79 ? 15.055 -20.328 -9.516 1 97.38 79 HIS B CA 1
ATOM 1833 C C . HIS B 1 79 ? 14.906 -20.547 -8.016 1 97.38 79 HIS B C 1
ATOM 1835 O O . HIS B 1 79 ? 15.469 -19.781 -7.215 1 97.38 79 HIS B O 1
ATOM 1841 N N . ASN B 1 80 ? 14.133 -21.578 -7.641 1 98.38 80 ASN B N 1
ATOM 1842 C CA . ASN B 1 80 ? 13.914 -21.828 -6.219 1 98.38 80 ASN B CA 1
ATOM 1843 C C . ASN B 1 80 ? 15.227 -22.047 -5.477 1 98.38 80 ASN B C 1
ATOM 1845 O O . ASN B 1 80 ? 16.125 -22.734 -5.973 1 98.38 80 ASN B O 1
ATOM 1849 N N . LYS B 1 81 ? 15.391 -21.469 -4.309 1 97.19 81 LYS B N 1
ATOM 1850 C CA . LYS B 1 81 ? 16.609 -21.641 -3.508 1 97.19 81 LYS B CA 1
ATOM 1851 C C . LYS B 1 81 ? 16.781 -23.094 -3.09 1 97.19 81 LYS B C 1
ATOM 1853 O O . LYS B 1 81 ? 17.922 -23.562 -2.928 1 97.19 81 LYS B O 1
ATOM 1858 N N . ASP B 1 82 ? 15.734 -23.766 -2.818 1 97.81 82 ASP B N 1
ATOM 1859 C CA . ASP B 1 82 ? 15.758 -25.203 -2.539 1 97.81 82 ASP B CA 1
ATOM 1860 C C . ASP B 1 82 ? 15.812 -26.016 -3.832 1 97.81 82 ASP B C 1
ATOM 1862 O O . ASP B 1 82 ? 14.805 -26.125 -4.539 1 97.81 82 ASP B O 1
ATOM 1866 N N . GLU B 1 83 ? 16.906 -26.625 -4.117 1 97.25 83 GLU B N 1
ATOM 1867 C CA . GLU B 1 83 ? 17.141 -27.344 -5.363 1 97.25 83 GLU B CA 1
ATOM 1868 C C . GLU B 1 83 ? 16.109 -28.438 -5.574 1 97.25 83 GLU B C 1
ATOM 1870 O O . GLU B 1 83 ? 15.734 -28.734 -6.711 1 97.25 83 GLU B O 1
ATOM 1875 N N . SER B 1 84 ? 15.633 -29.031 -4.535 1 98.12 84 SER B N 1
ATOM 1876 C CA . SER B 1 84 ? 14.703 -30.141 -4.641 1 98.12 84 SER B CA 1
ATOM 1877 C C . SER B 1 84 ? 13.344 -29.688 -5.148 1 98.12 84 SER B C 1
ATOM 1879 O O . SER B 1 84 ? 12.523 -30.5 -5.562 1 98.12 84 SER B O 1
ATOM 1881 N N . LEU B 1 85 ? 13.102 -28.391 -5.16 1 98.38 85 LEU B N 1
ATOM 1882 C CA . LEU B 1 85 ? 11.805 -27.859 -5.566 1 98.38 85 LEU B CA 1
ATOM 1883 C C . LEU B 1 85 ? 11.875 -27.266 -6.973 1 98.38 85 LEU B C 1
ATOM 1885 O O . LEU B 1 85 ? 10.867 -26.797 -7.508 1 98.38 85 LEU B O 1
ATOM 1889 N N . ARG B 1 86 ? 12.992 -27.281 -7.652 1 98 86 ARG B N 1
ATOM 1890 C CA . ARG B 1 86 ? 13.227 -26.547 -8.898 1 98 86 ARG B CA 1
ATOM 1891 C C . ARG B 1 86 ? 12.57 -27.266 -10.078 1 98 86 ARG B C 1
ATOM 1893 O O . ARG B 1 86 ? 12.484 -26.703 -11.172 1 98 86 ARG B O 1
ATOM 1900 N N . THR B 1 87 ? 12 -28.484 -9.875 1 97.38 87 THR B N 1
ATOM 1901 C CA . THR B 1 87 ? 11.383 -29.219 -10.977 1 97.38 87 THR B CA 1
ATOM 1902 C C . THR B 1 87 ? 9.859 -29.156 -10.875 1 97.38 87 THR B C 1
ATOM 1904 O O . THR B 1 87 ? 9.156 -29.625 -11.773 1 97.38 87 THR B O 1
ATOM 1907 N N . ARG B 1 88 ? 9.344 -28.578 -9.859 1 98.31 88 ARG B N 1
ATOM 1908 C CA . ARG B 1 88 ? 7.891 -28.484 -9.742 1 98.31 88 ARG B CA 1
ATOM 1909 C C . ARG B 1 88 ? 7.316 -27.484 -10.734 1 98.31 88 ARG B C 1
ATOM 1911 O O . ARG B 1 88 ? 7.945 -26.469 -11.016 1 98.31 88 ARG B O 1
ATOM 1918 N N . PRO B 1 89 ? 6.152 -27.781 -11.25 1 98.5 89 PRO B N 1
ATOM 1919 C CA . PRO B 1 89 ? 5.539 -26.859 -12.219 1 98.5 89 PRO B CA 1
ATOM 1920 C C . PRO B 1 89 ? 5.098 -25.547 -11.586 1 98.5 89 PRO B C 1
ATOM 1922 O O . PRO B 1 89 ? 4.645 -25.531 -10.445 1 98.5 89 PRO B O 1
ATOM 1925 N N . ILE B 1 90 ? 5.191 -24.469 -12.414 1 98.75 90 ILE B N 1
ATOM 1926 C CA . ILE B 1 90 ? 4.66 -23.172 -12 1 98.75 90 ILE B CA 1
ATOM 1927 C C . ILE B 1 90 ? 3.139 -23.234 -11.922 1 98.75 90 ILE B C 1
ATOM 1929 O O . ILE B 1 90 ? 2.531 -22.703 -10.992 1 98.75 90 ILE B O 1
ATOM 1933 N N . LEU B 1 91 ? 2.562 -23.828 -13 1 98.81 91 LEU B N 1
ATOM 1934 C CA . LEU B 1 91 ? 1.128 -24.094 -12.922 1 98.81 91 LEU B CA 1
ATOM 1935 C C . LEU B 1 91 ? 0.802 -25 -11.742 1 98.81 91 LEU B C 1
ATOM 1937 O O . LEU B 1 91 ? 1.41 -26.062 -11.586 1 98.81 91 LEU B O 1
ATOM 1941 N N . GLY B 1 92 ? -0.083 -24.531 -10.867 1 98.81 92 GLY B N 1
ATOM 1942 C CA . GLY B 1 92 ? -0.447 -25.312 -9.695 1 98.81 92 GLY B CA 1
ATOM 1943 C C . GLY B 1 92 ? 0.35 -24.938 -8.461 1 98.81 92 GLY B C 1
ATOM 1944 O O . GLY B 1 92 ? 0.11 -25.469 -7.375 1 98.81 92 GLY B O 1
ATOM 1945 N N . LEU B 1 93 ? 1.253 -24.047 -8.594 1 98.88 93 LEU B N 1
ATOM 1946 C CA . LEU B 1 93 ? 2.127 -23.656 -7.492 1 98.88 93 LEU B CA 1
ATOM 1947 C C . LEU B 1 93 ? 1.361 -22.828 -6.457 1 98.88 93 LEU B C 1
ATOM 1949 O O . LEU B 1 93 ? 0.686 -21.859 -6.805 1 98.88 93 LEU B O 1
ATOM 1953 N N . VAL B 1 94 ? 1.408 -23.25 -5.168 1 98.81 94 VAL B N 1
ATOM 1954 C CA . VAL B 1 94 ? 0.933 -22.422 -4.062 1 98.81 94 VAL B CA 1
ATOM 1955 C C . VAL B 1 94 ? 2.006 -21.406 -3.676 1 98.81 94 VAL B C 1
ATOM 1957 O O . VAL B 1 94 ? 3.068 -21.781 -3.172 1 98.81 94 VAL B O 1
ATOM 1960 N N . PHE B 1 95 ? 1.717 -20.109 -3.934 1 98.81 95 PHE B N 1
ATOM 1961 C CA . PHE B 1 95 ? 2.773 -19.125 -3.725 1 98.81 95 PHE B CA 1
ATOM 1962 C C . PHE B 1 95 ? 2.344 -18.078 -2.707 1 98.81 95 PHE B C 1
ATOM 1964 O O . PHE B 1 95 ? 3.152 -17.25 -2.277 1 98.81 95 PHE B O 1
ATOM 1971 N N . LEU B 1 96 ? 1.126 -18 -2.385 1 98.88 96 LEU B N 1
ATOM 1972 C CA . LEU B 1 96 ? 0.639 -17.25 -1.229 1 98.88 96 LEU B CA 1
ATOM 1973 C C . LEU B 1 96 ? 0.318 -18.203 -0.073 1 98.88 96 LEU B C 1
ATOM 1975 O O . LEU B 1 96 ? -0.415 -19.172 -0.247 1 98.88 96 LEU B O 1
ATOM 1979 N N . THR B 1 97 ? 0.89 -17.844 1.132 1 98.81 97 THR B N 1
ATOM 1980 C CA . THR B 1 97 ? 0.629 -18.719 2.279 1 98.81 97 THR B CA 1
ATOM 1981 C C . THR B 1 97 ? 0.532 -17.891 3.562 1 98.81 97 THR B C 1
ATOM 1983 O O . THR B 1 97 ? 1.126 -16.812 3.664 1 98.81 97 THR B O 1
ATOM 1986 N N . GLY B 1 98 ? -0.332 -18.344 4.438 1 98.69 98 GLY B N 1
ATOM 1987 C CA . GLY B 1 98 ? -0.225 -17.922 5.824 1 98.69 98 GLY B CA 1
ATOM 1988 C C . GLY B 1 98 ? -0.947 -16.609 6.105 1 98.69 98 GLY B C 1
ATOM 1989 O O . GLY B 1 98 ? -0.761 -16.016 7.16 1 98.69 98 GLY B O 1
ATOM 1990 N N . PHE B 1 99 ? -1.832 -16.188 5.25 1 98.69 99 PHE B N 1
ATOM 1991 C CA . PHE B 1 99 ? -2.508 -14.914 5.457 1 98.69 99 PHE B CA 1
ATOM 1992 C C . PHE B 1 99 ? -3.645 -15.062 6.461 1 98.69 99 PHE B C 1
ATOM 1994 O O . PHE B 1 99 ? -4.434 -16 6.383 1 98.69 99 PHE B O 1
ATOM 2001 N N . SER B 1 100 ? -3.736 -14.164 7.34 1 98.25 100 SER B N 1
ATOM 2002 C CA . SER B 1 100 ? -4.801 -14.109 8.336 1 98.25 100 SER B CA 1
ATOM 2003 C C . SER B 1 100 ? -5.598 -12.82 8.227 1 98.25 100 SER B C 1
ATOM 2005 O O . SER B 1 100 ? -5.031 -11.75 7.996 1 98.25 100 SER B O 1
ATOM 2007 N N . TYR B 1 101 ? -6.855 -12.945 8.484 1 96.38 101 TYR B N 1
ATOM 2008 C CA . TYR B 1 101 ? -7.727 -11.773 8.453 1 96.38 101 TYR B CA 1
ATOM 2009 C C . TYR B 1 101 ? -7.461 -10.867 9.648 1 96.38 101 TYR B C 1
ATOM 2011 O O . TYR B 1 101 ? -7.441 -11.32 10.789 1 96.38 101 TYR B O 1
ATOM 2019 N N . GLU B 1 102 ? -7.203 -9.602 9.383 1 93.12 102 GLU B N 1
ATOM 2020 C CA . GLU B 1 102 ? -6.914 -8.641 10.445 1 93.12 102 GLU B CA 1
ATOM 2021 C C . GLU B 1 102 ? -8.047 -7.629 10.602 1 93.12 102 GLU B C 1
ATOM 2023 O O . GLU B 1 102 ? -7.945 -6.691 11.391 1 93.12 102 GLU B O 1
ATOM 2028 N N .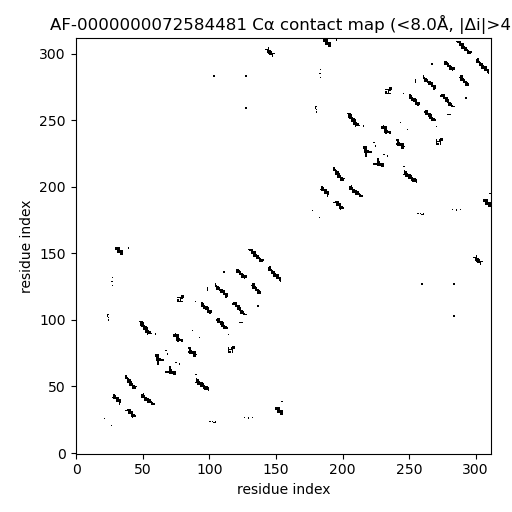 GLY B 1 103 ? -9.133 -7.781 9.812 1 88.88 103 GLY B N 1
ATOM 2029 C CA . GLY B 1 103 ? -10.211 -6.805 9.805 1 88.88 103 GLY B CA 1
ATOM 2030 C C . GLY B 1 103 ? -10.102 -5.801 8.672 1 88.88 103 GLY B C 1
ATOM 2031 O O . GLY B 1 103 ? -9.062 -5.719 8.008 1 88.88 103 GLY B O 1
ATOM 2032 N N . GLU B 1 104 ? -11.312 -5.191 8.297 1 86.75 104 GLU B N 1
ATOM 2033 C CA . GLU B 1 104 ? -11.359 -4.117 7.316 1 86.75 104 GLU B CA 1
ATOM 2034 C C . GLU B 1 104 ? -10.859 -4.59 5.953 1 86.75 104 GLU B C 1
ATOM 2036 O O . GLU B 1 104 ? -10.141 -3.861 5.266 1 86.75 104 GLU B O 1
ATOM 2041 N N . GLN B 1 105 ? -11.047 -5.809 5.684 1 91.62 105 GLN B N 1
ATOM 2042 C CA . GLN B 1 105 ? -10.75 -6.375 4.371 1 91.62 105 GLN B CA 1
ATOM 2043 C C . GLN B 1 105 ? -9.25 -6.453 4.125 1 91.62 105 GLN B C 1
ATOM 2045 O O . GLN B 1 105 ? -8.781 -6.219 3.008 1 91.62 105 GLN B O 1
ATOM 2050 N N . ILE B 1 106 ? -8.5 -6.695 5.262 1 94.44 106 ILE B N 1
ATOM 2051 C CA . ILE B 1 106 ? -7.051 -6.812 5.191 1 94.44 106 ILE B CA 1
ATOM 2052 C C . ILE B 1 106 ? -6.621 -8.18 5.723 1 94.44 106 ILE B C 1
ATOM 2054 O O . ILE B 1 106 ? -7.137 -8.648 6.738 1 94.44 106 ILE B O 1
ATOM 2058 N N . TRP B 1 107 ? -5.762 -8.844 5.047 1 97.56 107 TRP B N 1
ATOM 2059 C CA . TRP B 1 107 ? -5.094 -10.07 5.473 1 97.56 107 TRP B CA 1
ATOM 2060 C C . TRP B 1 107 ? -3.582 -9.867 5.539 1 97.56 107 TRP B C 1
ATOM 2062 O O . TRP B 1 107 ? -2.977 -9.344 4.598 1 97.56 107 TRP B O 1
ATOM 2072 N N . THR B 1 108 ? -2.982 -10.242 6.676 1 96.19 108 THR B N 1
ATOM 2073 C CA . THR B 1 108 ? -1.552 -10.047 6.887 1 96.19 108 THR B CA 1
ATOM 2074 C C . THR B 1 108 ? -0.903 -11.32 7.418 1 96.19 108 THR B C 1
ATOM 2076 O O . THR B 1 108 ? -1.501 -12.398 7.367 1 96.19 108 THR B O 1
ATOM 2079 N N . GLY B 1 109 ? 0.437 -11.148 7.676 1 96.38 109 GLY B N 1
ATOM 2080 C CA . GLY B 1 109 ? 1.162 -12.281 8.234 1 96.38 109 GLY B CA 1
ATOM 2081 C C . GLY B 1 109 ? 1.502 -13.344 7.207 1 96.38 109 GLY B C 1
ATOM 2082 O O . GLY B 1 109 ? 2.061 -14.383 7.547 1 96.38 109 GLY B O 1
ATOM 2083 N N . GLY B 1 110 ? 1.183 -13.086 5.988 1 98.19 110 GLY B N 1
ATOM 2084 C CA . GLY B 1 110 ? 1.415 -14.078 4.953 1 98.19 110 GLY B CA 1
ATOM 2085 C C . GLY B 1 110 ? 2.785 -13.961 4.312 1 98.19 110 GLY B C 1
ATOM 2086 O O . GLY B 1 110 ? 3.514 -13 4.562 1 98.19 110 GLY B O 1
ATOM 2087 N N . ARG B 1 111 ? 3.055 -14.977 3.541 1 98.38 111 ARG B N 1
ATOM 2088 C CA . ARG B 1 111 ? 4.273 -15.047 2.74 1 98.38 111 ARG B CA 1
ATOM 2089 C C . ARG B 1 111 ? 3.943 -15.125 1.253 1 98.38 111 ARG B C 1
ATOM 2091 O O . ARG B 1 111 ? 2.99 -15.805 0.859 1 98.38 111 ARG B O 1
ATOM 2098 N N . VAL B 1 112 ? 4.738 -14.43 0.451 1 98.62 112 VAL B N 1
ATOM 2099 C CA . VAL B 1 112 ? 4.609 -14.422 -1.003 1 98.62 112 VAL B CA 1
ATOM 2100 C C . VAL B 1 112 ? 5.883 -14.977 -1.638 1 98.62 112 VAL B C 1
ATOM 2102 O O . VAL B 1 112 ? 6.934 -14.328 -1.592 1 98.62 112 VAL B O 1
ATOM 2105 N N . TYR B 1 113 ? 5.797 -16.156 -2.205 1 98.69 113 TYR B N 1
ATOM 2106 C CA . TYR B 1 113 ? 6.914 -16.703 -2.959 1 98.69 113 TYR B CA 1
ATOM 2107 C C . TYR B 1 113 ? 6.891 -16.234 -4.406 1 98.69 113 TYR B C 1
ATOM 2109 O O . TYR B 1 113 ? 5.859 -16.312 -5.078 1 98.69 113 TYR B O 1
ATOM 2117 N N . ASP B 1 114 ? 7.996 -15.664 -4.855 1 97.31 114 ASP B N 1
ATOM 2118 C CA . ASP B 1 114 ? 8.172 -15.242 -6.242 1 97.31 114 ASP B CA 1
ATOM 2119 C C . ASP B 1 114 ? 9 -16.266 -7.023 1 97.31 114 ASP B C 1
ATOM 2121 O O . ASP B 1 114 ? 10.227 -16.297 -6.891 1 97.31 114 ASP B O 1
ATOM 2125 N N . PRO B 1 115 ? 8.375 -16.938 -7.918 1 97.38 115 PRO B N 1
ATOM 2126 C CA . PRO B 1 115 ? 9.125 -17.969 -8.641 1 97.38 115 PRO B CA 1
ATOM 2127 C C . PRO B 1 115 ? 10.094 -17.391 -9.664 1 97.38 115 PRO B C 1
ATOM 2129 O O . PRO B 1 115 ? 11.008 -18.078 -10.117 1 97.38 115 PRO B O 1
ATOM 2132 N N . LYS B 1 116 ? 9.883 -16.188 -10.102 1 93.62 116 LYS B N 1
ATOM 2133 C CA . LYS B 1 116 ? 10.789 -15.578 -11.062 1 93.62 116 LYS B CA 1
ATOM 2134 C C . LYS B 1 116 ? 12.164 -15.344 -10.453 1 93.62 116 LYS B C 1
ATOM 2136 O O . LYS B 1 116 ? 13.188 -15.547 -11.109 1 93.62 116 LYS B O 1
ATOM 2141 N N . GLY B 1 117 ? 12.172 -14.969 -9.234 1 94.31 117 GLY B N 1
ATOM 2142 C CA . GLY B 1 117 ? 1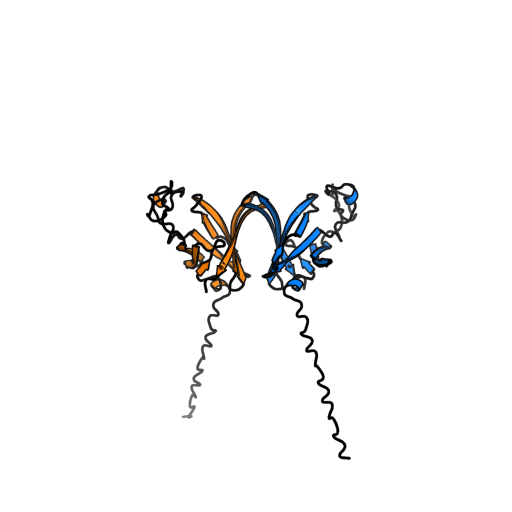3.438 -14.68 -8.586 1 94.31 117 GLY B CA 1
ATOM 2143 C C . GLY B 1 117 ? 13.836 -15.734 -7.57 1 94.31 117 GLY B C 1
ATOM 2144 O O . GLY B 1 117 ? 14.984 -15.766 -7.113 1 94.31 117 GLY B O 1
ATOM 2145 N N . GLY B 1 118 ? 12.891 -16.547 -7.164 1 97.31 118 GLY B N 1
ATOM 2146 C CA . GLY B 1 118 ? 13.148 -17.625 -6.211 1 97.31 118 GLY B CA 1
ATOM 2147 C C . GLY B 1 118 ? 13.172 -17.141 -4.77 1 97.31 118 GLY B C 1
ATOM 2148 O O . GLY B 1 118 ? 13.695 -17.828 -3.891 1 97.31 118 GLY B O 1
ATOM 2149 N N . LYS B 1 119 ? 12.648 -15.977 -4.5 1 95.56 119 LYS B N 1
ATOM 2150 C CA . LYS B 1 119 ? 12.688 -15.391 -3.164 1 95.56 119 LYS B CA 1
ATOM 2151 C C . LYS B 1 119 ? 11.289 -15.336 -2.549 1 95.56 119 LYS B C 1
ATOM 2153 O O . LYS B 1 119 ? 10.289 -15.344 -3.268 1 95.56 119 LYS B O 1
ATOM 2158 N N . THR B 1 120 ? 11.297 -15.32 -1.208 1 97.19 120 THR B N 1
ATOM 2159 C CA . THR B 1 120 ? 10.047 -15.227 -0.463 1 97.19 120 THR B CA 1
ATOM 2160 C C . THR B 1 120 ? 9.992 -13.922 0.328 1 97.19 120 THR B C 1
ATOM 2162 O O . THR B 1 120 ? 10.984 -13.508 0.93 1 97.19 120 THR B O 1
ATOM 2165 N N . TYR B 1 121 ? 8.82 -13.344 0.318 1 96.38 121 TYR B N 1
ATOM 2166 C CA . TYR B 1 121 ? 8.617 -12.039 0.938 1 96.38 121 TYR B CA 1
ATOM 2167 C C . TYR B 1 121 ? 7.445 -12.078 1.914 1 96.38 121 TYR B C 1
ATOM 2169 O O . TYR B 1 121 ? 6.629 -13 1.878 1 96.38 121 TYR B O 1
ATOM 2177 N N . ASP B 1 122 ? 7.434 -11.031 2.795 1 96 122 ASP B N 1
ATOM 2178 C CA . ASP B 1 122 ? 6.211 -10.789 3.553 1 96 122 ASP B CA 1
ATOM 2179 C C . ASP B 1 122 ? 5.094 -10.281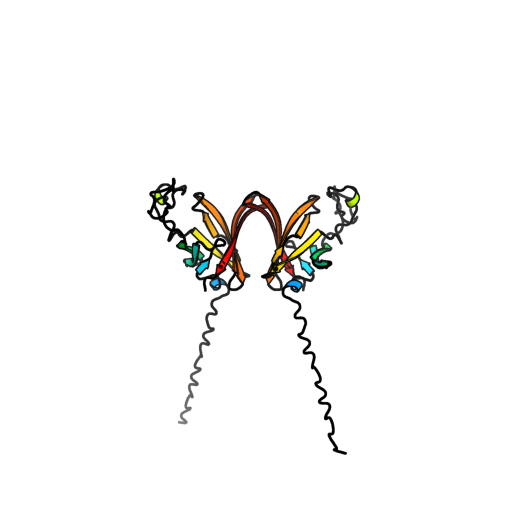 2.646 1 96 122 ASP B C 1
ATOM 2181 O O . ASP B 1 122 ? 5.355 -9.625 1.635 1 96 122 ASP B O 1
ATOM 2185 N N . GLY B 1 123 ? 3.854 -10.594 3.049 1 96.94 123 GLY B N 1
ATOM 2186 C CA . GLY B 1 123 ? 2.752 -10.219 2.178 1 96.94 123 GLY B CA 1
ATOM 2187 C C . GLY B 1 123 ? 1.58 -9.609 2.926 1 96.94 123 GLY B C 1
ATOM 2188 O O . GLY B 1 123 ? 1.365 -9.906 4.102 1 96.94 123 GLY B O 1
ATOM 2189 N N . ARG B 1 124 ? 0.841 -8.82 2.26 1 94.81 124 ARG B N 1
ATOM 2190 C CA . ARG B 1 124 ? -0.421 -8.227 2.697 1 94.81 124 ARG B CA 1
ATOM 2191 C C . ARG B 1 124 ? -1.443 -8.219 1.566 1 94.81 124 ARG B C 1
ATOM 2193 O O . ARG B 1 124 ? -1.115 -7.875 0.429 1 94.81 124 ARG B O 1
ATOM 2200 N N . LEU B 1 125 ? -2.637 -8.625 1.904 1 97.94 125 LEU B N 1
ATOM 2201 C CA . LEU B 1 125 ? -3.758 -8.57 0.971 1 97.94 125 LEU B CA 1
ATOM 2202 C C . LEU B 1 125 ? -4.805 -7.562 1.438 1 97.94 125 LEU B C 1
ATOM 2204 O O . LEU B 1 125 ? -5.145 -7.52 2.623 1 97.94 125 LEU B O 1
ATOM 2208 N N . THR B 1 126 ? -5.219 -6.746 0.55 1 94.31 126 THR B N 1
ATOM 2209 C CA . THR B 1 126 ? -6.277 -5.781 0.825 1 94.31 126 THR B CA 1
ATOM 2210 C C . THR B 1 126 ? -7.379 -5.867 -0.231 1 94.31 126 THR B C 1
ATOM 2212 O O . THR B 1 126 ? -7.141 -5.582 -1.406 1 94.31 126 THR B O 1
ATOM 2215 N N . LEU B 1 127 ? -8.508 -6.285 0.228 1 94.88 127 LEU B N 1
ATOM 2216 C CA . LEU B 1 127 ? -9.664 -6.277 -0.666 1 94.88 127 LEU B CA 1
ATOM 2217 C C . LEU B 1 127 ? -10.281 -4.887 -0.738 1 94.88 127 LEU B C 1
ATOM 2219 O O . LEU B 1 127 ? -10.953 -4.453 0.201 1 94.88 127 LEU B O 1
ATOM 2223 N N . ARG B 1 128 ? -10.156 -4.25 -1.883 1 90.19 128 ARG B N 1
ATOM 2224 C CA . ARG B 1 128 ? -10.633 -2.879 -2.043 1 90.19 128 ARG B CA 1
ATOM 2225 C C . ARG B 1 128 ? -12.141 -2.846 -2.238 1 90.19 128 ARG B C 1
ATOM 2227 O O . ARG B 1 128 ? -12.82 -1.941 -1.741 1 90.19 128 ARG B O 1
ATOM 2234 N N . ASN B 1 129 ? -12.656 -3.65 -2.986 1 88.5 129 ASN B N 1
ATOM 2235 C CA . ASN B 1 129 ? -14.055 -3.932 -3.262 1 88.5 129 ASN B CA 1
ATOM 2236 C C . ASN B 1 129 ? -14.25 -5.352 -3.781 1 88.5 129 ASN B C 1
ATOM 2238 O O . ASN B 1 129 ? -13.305 -6.137 -3.832 1 88.5 129 ASN B O 1
ATOM 2242 N N . ALA B 1 130 ? -15.391 -5.703 -4.168 1 92 130 ALA B N 1
ATOM 2243 C CA . ALA B 1 130 ? -15.719 -7.086 -4.504 1 92 130 ALA B CA 1
ATOM 2244 C C . ALA B 1 130 ? -14.844 -7.59 -5.652 1 92 130 ALA B C 1
ATOM 2246 O O . ALA B 1 130 ? -14.562 -8.789 -5.738 1 92 130 ALA B O 1
ATOM 2247 N N . ASP B 1 131 ? -14.281 -6.688 -6.496 1 95.44 131 ASP B N 1
ATOM 2248 C CA . ASP B 1 131 ? -13.648 -7.129 -7.734 1 95.44 131 ASP B CA 1
ATOM 2249 C C . ASP B 1 131 ? -12.195 -6.652 -7.805 1 95.44 131 ASP B C 1
ATOM 2251 O O . ASP B 1 131 ? -11.539 -6.801 -8.836 1 95.44 131 ASP B O 1
ATOM 2255 N N . THR B 1 132 ? -11.695 -6.023 -6.738 1 94.44 132 THR B N 1
ATOM 2256 C CA . THR B 1 132 ? -10.344 -5.473 -6.777 1 94.44 132 THR B CA 1
ATOM 2257 C C . THR B 1 132 ? -9.562 -5.863 -5.527 1 94.44 132 THR B C 1
ATOM 2259 O O . THR B 1 132 ? -9.977 -5.551 -4.406 1 94.44 132 THR B O 1
ATOM 2262 N N . LEU B 1 133 ? -8.43 -6.555 -5.742 1 96.94 133 LEU B N 1
ATOM 2263 C CA . LEU B 1 133 ? -7.574 -7.059 -4.672 1 96.94 133 LEU B CA 1
ATOM 2264 C C . LEU B 1 133 ? -6.145 -6.551 -4.832 1 96.94 133 LEU B C 1
ATOM 2266 O O . LEU B 1 133 ? -5.543 -6.711 -5.898 1 96.94 133 LEU B O 1
ATOM 2270 N N . ASP B 1 134 ? -5.609 -5.895 -3.803 1 95.19 134 ASP B N 1
ATOM 2271 C CA . ASP B 1 134 ? -4.211 -5.477 -3.812 1 95.19 134 ASP B CA 1
ATOM 2272 C C . ASP B 1 134 ? -3.33 -6.477 -3.07 1 95.19 134 ASP B C 1
ATOM 2274 O O . ASP B 1 134 ? -3.656 -6.887 -1.953 1 95.19 134 ASP B O 1
ATOM 2278 N N . LEU B 1 135 ? -2.287 -6.914 -3.701 1 97.81 135 LEU B N 1
ATOM 2279 C CA . LEU B 1 135 ? -1.216 -7.688 -3.08 1 97.81 135 LEU B CA 1
ATOM 2280 C C . LEU B 1 135 ? 0.038 -6.832 -2.912 1 97.81 135 LEU B C 1
ATOM 2282 O O . LEU B 1 135 ? 0.518 -6.23 -3.875 1 97.81 135 LEU B O 1
ATOM 2286 N N . LYS B 1 136 ? 0.478 -6.723 -1.719 1 94.12 136 LYS B N 1
ATOM 2287 C CA . LYS B 1 136 ? 1.775 -6.117 -1.429 1 94.12 136 LYS B CA 1
ATOM 2288 C C . LYS B 1 136 ? 2.77 -7.16 -0.928 1 94.12 136 LYS B C 1
ATOM 2290 O O . LYS B 1 136 ? 2.453 -7.949 -0.033 1 94.12 136 LYS B O 1
ATOM 2295 N N . GLY B 1 137 ? 3.842 -7.258 -1.571 1 95.38 137 GLY B N 1
ATOM 2296 C CA . GLY B 1 137 ? 4.949 -8.109 -1.155 1 95.38 137 GLY B CA 1
ATOM 2297 C C . GLY B 1 137 ? 6.242 -7.344 -0.957 1 95.38 137 GLY B C 1
ATOM 2298 O O . GLY B 1 137 ? 6.594 -6.488 -1.769 1 95.38 137 GLY B O 1
ATOM 2299 N N . GLY B 1 138 ? 6.906 -7.645 0.118 1 94.56 138 GLY B N 1
ATOM 2300 C CA . GLY B 1 138 ? 8.156 -6.949 0.377 1 94.56 138 GLY B CA 1
ATOM 2301 C C . GLY B 1 138 ? 8.672 -7.148 1.789 1 94.56 138 GLY B C 1
ATOM 2302 O O . GLY B 1 138 ? 8.406 -8.18 2.41 1 94.56 138 GLY B O 1
ATOM 2303 N N . TYR B 1 139 ? 9.594 -6.277 2.156 1 89.81 139 TYR B N 1
ATOM 2304 C CA . TYR B 1 139 ? 10.156 -6.355 3.502 1 89.81 139 TYR B CA 1
ATOM 2305 C C . TYR B 1 139 ? 10.266 -4.969 4.125 1 89.81 139 TYR B C 1
ATOM 2307 O O . TYR B 1 139 ? 10.32 -3.963 3.416 1 89.81 139 TYR B O 1
ATOM 2315 N N . LYS B 1 140 ? 10.07 -5.082 5.441 1 82.62 140 LYS B N 1
ATOM 2316 C CA . LYS B 1 140 ? 10.203 -3.852 6.215 1 82.62 140 LYS B CA 1
ATOM 2317 C C . LYS B 1 140 ? 11.664 -3.566 6.555 1 82.62 140 LYS B C 1
ATOM 2319 O O . LYS B 1 140 ? 12.398 -4.465 6.961 1 82.62 140 LYS B O 1
ATOM 2324 N N . VAL B 1 141 ? 12.156 -2.369 6.266 1 83.69 141 VAL B N 1
ATOM 2325 C CA . VAL B 1 141 ? 13.469 -1.876 6.684 1 83.69 141 VAL B CA 1
ATOM 2326 C C . VAL B 1 141 ? 13.297 -0.659 7.59 1 83.69 141 VAL B C 1
ATOM 2328 O O . VAL B 1 141 ? 13.008 0.443 7.113 1 83.69 141 VAL B O 1
ATOM 2331 N N . GLY B 1 142 ? 13.523 -0.915 8.938 1 82.88 142 GLY B N 1
ATOM 2332 C CA . GLY B 1 142 ? 13.211 0.158 9.867 1 82.88 142 GLY B CA 1
ATOM 2333 C C . GLY B 1 142 ? 11.758 0.6 9.805 1 82.88 142 GLY B C 1
ATOM 2334 O O . GLY B 1 142 ? 10.852 -0.215 9.961 1 82.88 142 GLY B O 1
ATOM 2335 N N . PHE B 1 143 ? 11.625 1.897 9.352 1 79.31 143 PHE B N 1
ATOM 2336 C CA . PHE B 1 143 ? 10.273 2.453 9.281 1 79.31 143 PHE B CA 1
ATOM 2337 C C . PHE B 1 143 ? 9.758 2.453 7.852 1 79.31 143 PHE B C 1
ATOM 2339 O O . PHE B 1 143 ? 8.625 2.852 7.594 1 79.31 143 PHE B O 1
ATOM 2346 N N . MET B 1 144 ? 10.609 1.989 6.961 1 85.25 144 MET B N 1
ATOM 2347 C CA . MET B 1 144 ? 10.25 1.996 5.543 1 85.25 144 MET B CA 1
ATOM 2348 C C . MET B 1 144 ? 9.859 0.599 5.074 1 85.25 144 MET B C 1
ATOM 2350 O O . MET B 1 144 ? 10.25 -0.397 5.688 1 85.25 144 MET B O 1
ATOM 2354 N N . MET B 1 145 ? 9.023 0.646 4.168 1 86.31 145 MET B N 1
ATOM 2355 C CA . MET B 1 145 ? 8.664 -0.593 3.482 1 86.31 145 MET B CA 1
ATOM 2356 C C . MET B 1 145 ? 9.219 -0.607 2.062 1 86.31 145 MET B C 1
ATOM 2358 O O . MET B 1 145 ? 9.133 0.394 1.349 1 86.31 145 MET B O 1
ATOM 2362 N N . ILE B 1 146 ? 9.906 -1.676 1.788 1 91.31 146 ILE B N 1
ATOM 2363 C CA . ILE B 1 146 ? 10.391 -1.914 0.433 1 91.31 146 ILE B CA 1
ATOM 2364 C C . ILE B 1 146 ? 9.641 -3.092 -0.184 1 91.31 146 ILE B C 1
ATOM 2366 O O . ILE B 1 146 ? 9.578 -4.172 0.408 1 91.31 146 ILE B O 1
ATOM 2370 N N . GLY B 1 147 ? 9.078 -2.707 -1.244 1 92.44 147 GLY B N 1
ATOM 2371 C CA . GLY B 1 147 ? 8.375 -3.828 -1.844 1 92.44 147 GLY B CA 1
ATOM 2372 C C . GLY B 1 147 ? 7.656 -3.465 -3.127 1 92.44 147 GLY B C 1
ATOM 2373 O O . GLY B 1 147 ? 8.023 -2.498 -3.799 1 92.44 147 GLY B O 1
ATOM 2374 N N . LYS B 1 148 ? 6.82 -4.434 -3.584 1 92.62 148 LYS B N 1
ATOM 2375 C CA . LYS B 1 148 ? 6.02 -4.297 -4.801 1 92.62 148 LYS B CA 1
ATOM 2376 C C . LYS B 1 148 ? 4.531 -4.445 -4.496 1 92.62 148 LYS B C 1
ATOM 2378 O O . LYS B 1 148 ? 4.156 -5.102 -3.523 1 92.62 148 LYS B O 1
ATOM 2383 N N . GLU B 1 149 ? 3.834 -3.73 -5.25 1 91.25 149 GLU B N 1
ATOM 2384 C CA . GLU B 1 149 ? 2.383 -3.865 -5.164 1 91.25 149 GLU B CA 1
ATOM 2385 C C . GLU B 1 149 ? 1.789 -4.32 -6.492 1 91.25 149 GLU B C 1
ATOM 2387 O O . GLU B 1 149 ? 2.279 -3.939 -7.559 1 91.25 149 GLU B O 1
ATOM 2392 N N . SER B 1 150 ? 0.811 -5.164 -6.406 1 94.38 150 SER B N 1
ATOM 2393 C CA . SER B 1 150 ? 0.089 -5.668 -7.57 1 94.38 150 SER B CA 1
ATOM 2394 C C . SER B 1 150 ? -1.419 -5.625 -7.348 1 94.38 150 SER B C 1
ATOM 2396 O O . SER B 1 150 ? -1.917 -6.137 -6.34 1 94.38 150 SER B O 1
ATOM 2398 N N . THR B 1 151 ? -2.127 -4.984 -8.266 1 94.5 151 THR B N 1
ATOM 2399 C CA . THR B 1 151 ? -3.582 -4.961 -8.172 1 94.5 151 THR B CA 1
ATOM 2400 C C . THR B 1 151 ? -4.195 -6.043 -9.055 1 94.5 151 THR B C 1
ATOM 2402 O O . THR B 1 151 ? -3.893 -6.133 -10.242 1 94.5 151 THR B O 1
ATOM 2405 N N . TRP B 1 152 ? -5.004 -6.848 -8.438 1 98.44 152 TRP B N 1
ATOM 2406 C CA . TRP B 1 152 ? -5.645 -7.973 -9.102 1 98.44 152 TRP B CA 1
ATOM 2407 C C . TRP B 1 152 ? -7.129 -7.703 -9.32 1 98.44 152 TRP B C 1
ATOM 2409 O O . TRP B 1 152 ? -7.727 -6.875 -8.633 1 98.44 152 TRP B O 1
ATOM 2419 N N . THR B 1 153 ? -7.711 -8.328 -10.328 1 98.06 153 THR B N 1
ATOM 2420 C CA . THR B 1 153 ? -9.133 -8.203 -10.609 1 98.06 153 THR B CA 1
ATOM 2421 C C . THR B 1 153 ? -9.812 -9.57 -10.594 1 98.06 153 THR B C 1
ATOM 2423 O O . THR B 1 153 ? -9.234 -10.562 -11.047 1 98.06 153 THR B O 1
ATOM 2426 N N . ARG B 1 154 ? -10.953 -9.586 -10.086 1 98.38 154 ARG B N 1
ATOM 2427 C CA . ARG B 1 154 ? -11.688 -10.836 -9.938 1 98.38 154 ARG B CA 1
ATOM 2428 C C . ARG B 1 154 ? -12.016 -11.445 -11.297 1 98.38 154 ARG B C 1
ATOM 2430 O O . ARG B 1 154 ? -12.414 -10.734 -12.219 1 98.38 154 ARG B O 1
ATOM 2437 N N . VAL B 1 155 ? -11.891 -12.758 -11.391 1 98.44 155 VAL B N 1
ATOM 2438 C CA . VAL B 1 155 ? -12.32 -13.484 -12.586 1 98.44 155 VAL B CA 1
ATOM 2439 C C . VAL B 1 155 ? -13.836 -13.648 -12.562 1 98.44 155 VAL B C 1
ATOM 2441 O O . VAL B 1 155 ? -14.398 -14.141 -11.586 1 98.44 155 VAL B O 1
ATOM 2444 N N . LYS B 1 156 ? -14.586 -13.133 -13.555 1 90.5 156 LYS B N 1
ATOM 2445 C CA . LYS B 1 156 ? -16.031 -13.258 -13.648 1 90.5 156 LYS B CA 1
ATOM 2446 C C . LYS B 1 156 ? -16.422 -14.438 -14.539 1 90.5 156 LYS B C 1
ATOM 2448 O O . LYS B 1 156 ? -15.68 -14.812 -15.445 1 90.5 156 LYS B O 1
#

Organism: Leptospira interrogans serogroup Icterohaemorrhagiae serovar Lai (strain 56601) (NCBI:txid189518)

InterPro domains:
  IPR019223 Domain of unknown function DUF2147 [PF09917] (30-154)

Sequence (312 aa):
MNKSKLIAIFFAFVLISTPAFAGEEDAILGKWWNKEKDAQVDVHKCGAKICGKIVWLKEPTYPADSKEGTPGSPKIDVHNKDESLRTRPILGLVFLTGFSYEGEQIWTGGRVYDPKGGKTYDGRLTLRNADTLDLKGGYKVGFMMIGKESTWTRVKMNKSKLIAIFFAFVLISTPAFAGEEDAILGKWWNKEKDAQVDVHKCGAKICGKIVWLKEPTYPADSKEGTPGSPKIDVHNKDESLRTRPILGLVFLTGFSYEGEQIWTGGRVYDPKGGKTYDGRLTLRNADTLDLKGGYKVGFMMIGKESTWTRVK

Radius of gyration: 28.52 Å; Cα contacts (8 Å, |Δi|>4): 651; chains: 2; bounding box: 82×68×77 Å

Nearest PDB structures (foldseek):
  4inn-assembly1_A  TM=8.245E-01  e=1.221E-08  Helicobacter pylori NCTC 11637 = CCUG 17874 = ATCC 43504 = JCM 12093
  7sfp-assembly1_A  TM=4.154E-01  e=4.019E-02  Streptomyces ossamyceticus
  5bp2-assembly1_A  TM=6.231E-01  e=2.074E+00  Mycolicibacterium smegmatis MC2 155
  5bp4-assembly6_L  TM=6.260E-01  e=2.314E+00  Mycolicibacterium smegmatis MC2 155
  5bp4-assembly9_R  TM=6.197E-01  e=2.727E+00  Mycolicibacterium smegmatis MC2 155

Secondary structure (DSSP, 8-state):
-----------------------GGGGG-EEEE-TTSSEEEEEEEETTEEEEEEEEES--B--TT-SSS-TTSBPB-TT-SSGGGTTSBSTT-EEEEEEEEEETTEEEEEEEEETTTTEEEEEEEEEEETTEEEEEEEEEETTEEEEEEEEEEE--/-----------------------GGGGG-EEEE-TTSSEEEEEEEETTEEEEEEEEES--B--TT-SSS-TTSBPB-TT-SSGGGTTSBSTT-EEEEEEEEEETTEEEEEEEEETTTTEEEEEEEEEEETTEEEEEEEEEETTEEEEEEEEEEE--

Foldseek 3Di:
DPPPPPPPPPPPPPPPPPPPPVPLFCLPAAWKAWQVNQWIWGWDDDDQAIWIWTAGGNDQAADPPRPQDDGPHGQFLCQAPPNVRRRHGNHGDTFKDDWHDPDPQKTFPIKGQDSVNNDIFGWMWHDPDSFKIKIWTFDDDVPDTDTDIIIITHDD/DDPPPPPPPPPPPPPPPPPPPVPLFCLPAAWKAWQVNQWIWGWDDDDQAIWIWTAGGNDQAADPPHPQDDHPHGQFLCQAPPNVRRRHGNHGDTFKDDWHDPDPQKTFPIKGADSVNNDIFGWMWHDPDSFKIKIWTFDDDVPDTDTDIIIITHDD

Solvent-accessible surface area (backbone atoms only — not comparable to full-atom values): 17200 Å² total; per-residue (Å²): 137,83,81,75,77,77,77,76,75,75,76,73,73,71,72,74,71,64,71,76,60,75,47,78,75,54,64,71,51,45,47,28,25,42,67,84,64,47,37,31,32,40,29,39,76,54,85,91,23,37,29,25,26,30,74,44,56,75,70,53,41,28,47,86,82,42,90,85,49,60,57,68,36,71,38,45,23,66,42,36,78,52,69,90,51,22,75,42,48,48,73,65,33,71,33,35,38,55,21,34,76,74,57,94,47,29,27,34,80,15,37,33,52,38,59,87,73,28,46,74,28,42,27,37,39,36,51,69,50,92,50,35,35,37,39,37,38,31,48,74,54,90,83,32,36,39,29,38,75,44,56,25,35,51,63,129,139,83,81,78,75,78,77,77,75,76,76,73,74,72,72,73,69,65,72,76,61,76,47,79,76,53,65,72,52,45,47,27,25,43,69,85,64,47,38,31,32,41,28,39,75,54,84,91,24,37,28,27,26,29,75,43,54,75,70,54,40,29,47,87,82,44,89,88,49,61,56,69,36,73,38,45,24,68,43,36,78,54,70,90,52,24,76,42,48,48,72,64,32,71,34,34,38,55,22,34,76,72,55,93,46,29,27,34,81,15,36,32,51,37,59,87,74,28,46,75,28,42,26,38,39,37,50,68,50,92,50,35,36,38,40,36,36,32,50,75,55,90,81,32,36,38,26,37,75,44,56,24,36,52,62,128